Protein AF-A0A814C2Q1-F1 (afdb_monomer)

Radius of gyration: 32.21 Å; Cα contacts (8 Å, |Δi|>4): 322; chains: 1; bounding box: 73×105×85 Å

Solvent-accessible surface area (backbone atoms only — not comparable to full-atom values): 22815 Å² total; per-residue (Å²): 136,85,89,84,84,87,84,88,87,82,88,79,87,81,90,77,92,79,87,83,90,79,90,80,80,92,74,86,75,82,71,80,81,74,56,68,83,59,63,79,79,70,76,77,87,60,69,91,69,64,64,34,35,37,36,43,26,18,63,86,56,68,78,71,82,81,67,98,45,50,66,46,75,49,54,36,73,70,24,15,57,75,36,93,87,44,60,90,28,10,46,48,48,36,55,72,56,82,38,32,76,59,56,67,76,38,64,27,40,37,40,48,54,33,62,55,32,55,41,73,41,57,33,71,62,50,51,52,46,49,55,52,44,56,54,48,47,35,73,78,26,68,86,44,64,49,33,82,19,36,34,35,40,53,57,57,48,53,53,55,58,32,96,81,22,78,39,45,65,59,32,41,54,39,49,52,53,30,43,55,50,50,55,56,46,24,70,77,67,46,34,36,74,42,75,45,81,58,47,67,90,41,39,31,94,79,25,57,48,67,27,76,92,50,49,60,44,45,52,51,41,52,50,53,50,51,54,51,60,62,53,49,62,72,71,70,55,73,82,76,77,90,74,77,78,85,78,87,77,88,82,85,88,89,85,90,84,90,84,87,89,84,86,86,84,93,84,90,83,84,84,85,82,82,90,82,88,82,84,88,78,84,89,81,88,78,89,85,82,87,84,89,82,89,78,96,82,70,78,80,76,59,66,73,62,51,63,66,50,56,64,58,53,52,57,56,53,57,57,58,67,57,70,78,79,53,59,76,70,56,48,54,52,53,51,50,54,49,53,51,50,50,53,53,52,49,49,51,50,52,58,57,51,59,55,71,74,75,111

Structure (mmCIF, N/CA/C/O backbone):
data_AF-A0A814C2Q1-F1
#
_entry.id   AF-A0A814C2Q1-F1
#
loop_
_atom_site.group_PDB
_atom_site.id
_atom_site.type_symbol
_atom_site.label_atom_id
_atom_site.label_alt_id
_atom_site.label_comp_id
_atom_site.label_asym_id
_atom_site.label_entity_id
_atom_site.label_seq_id
_atom_site.pdbx_PDB_ins_code
_atom_site.Cartn_x
_atom_site.Cartn_y
_atom_site.Cartn_z
_atom_site.occupancy
_atom_site.B_iso_or_equiv
_atom_site.auth_seq_id
_atom_site.auth_comp_id
_atom_site.auth_asym_id
_atom_site.auth_atom_id
_atom_site.pdbx_PDB_model_num
ATOM 1 N N . MET A 1 1 ? 37.941 -55.931 -5.018 1.00 32.66 1 MET A N 1
ATOM 2 C CA . MET A 1 1 ? 38.075 -55.445 -3.625 1.00 32.66 1 MET A CA 1
ATOM 3 C C . MET A 1 1 ? 36.683 -55.237 -3.040 1.00 32.66 1 MET A C 1
ATOM 5 O O . MET A 1 1 ? 35.775 -55.008 -3.828 1.00 32.66 1 MET A O 1
ATOM 9 N N . PRO A 1 2 ? 36.495 -55.489 -1.737 1.00 44.34 2 PRO A N 1
ATOM 10 C CA . PRO A 1 2 ? 35.532 -56.488 -1.281 1.00 44.34 2 PRO A CA 1
ATOM 11 C C . PRO A 1 2 ? 34.146 -55.962 -0.897 1.00 44.34 2 PRO A C 1
ATOM 13 O O . PRO A 1 2 ? 33.924 -54.781 -0.649 1.00 44.34 2 PRO A O 1
ATOM 16 N N . VAL A 1 3 ? 33.261 -56.955 -0.865 1.00 42.84 3 VAL A N 1
ATOM 17 C CA . VAL A 1 3 ? 31.897 -57.046 -0.344 1.00 42.84 3 VAL A CA 1
ATOM 18 C C . VAL A 1 3 ? 31.864 -56.715 1.155 1.00 42.84 3 VAL A C 1
ATOM 20 O O . VAL A 1 3 ? 32.806 -57.040 1.874 1.00 42.84 3 VAL A O 1
ATOM 23 N N . GLY A 1 4 ? 30.784 -56.077 1.616 1.00 34.16 4 GLY A N 1
ATOM 24 C CA . GLY A 1 4 ? 30.562 -55.726 3.020 1.00 34.16 4 GLY A CA 1
ATOM 25 C C . GLY A 1 4 ? 29.081 -55.791 3.379 1.00 34.16 4 GLY A C 1
ATOM 26 O O . GLY A 1 4 ? 28.318 -54.885 3.058 1.00 34.16 4 GLY A O 1
ATOM 27 N N . ASP A 1 5 ? 28.731 -56.913 3.994 1.00 34.66 5 ASP A N 1
ATOM 28 C CA . ASP A 1 5 ? 27.427 -57.434 4.395 1.00 34.66 5 ASP A CA 1
ATOM 29 C C . ASP A 1 5 ? 26.480 -56.507 5.170 1.00 34.66 5 ASP A C 1
ATOM 31 O O . ASP A 1 5 ? 26.868 -55.628 5.941 1.00 34.66 5 ASP A O 1
ATOM 35 N N . GLY A 1 6 ? 25.186 -56.795 4.999 1.00 34.94 6 GLY A N 1
ATOM 36 C CA . GLY A 1 6 ? 24.110 -56.284 5.834 1.00 34.94 6 GLY A CA 1
ATOM 37 C C . GLY A 1 6 ? 23.935 -57.073 7.130 1.00 34.94 6 GLY A C 1
ATOM 38 O O . GLY A 1 6 ? 24.290 -58.244 7.225 1.00 34.94 6 GLY A O 1
ATOM 39 N N . VAL A 1 7 ? 23.301 -56.439 8.118 1.00 38.84 7 VAL A N 1
ATOM 40 C CA . VAL A 1 7 ? 22.782 -57.119 9.309 1.00 38.84 7 VAL A CA 1
ATOM 41 C C . VAL A 1 7 ? 21.391 -56.579 9.637 1.00 38.84 7 VAL A C 1
ATOM 43 O O . VAL A 1 7 ? 21.200 -55.410 9.969 1.00 38.84 7 VAL A O 1
ATOM 46 N N . PHE A 1 8 ? 20.414 -57.475 9.515 1.00 35.53 8 PHE A N 1
ATOM 47 C CA . PHE A 1 8 ? 19.047 -57.362 10.009 1.00 35.53 8 PHE A CA 1
ATOM 48 C C . PHE A 1 8 ? 19.033 -57.598 11.526 1.00 35.53 8 PHE A C 1
ATOM 50 O O . PHE A 1 8 ? 19.536 -58.620 11.984 1.00 35.53 8 PHE A O 1
ATOM 57 N N . PHE A 1 9 ? 18.363 -56.734 12.293 1.00 36.84 9 PHE A N 1
ATOM 58 C CA . PHE A 1 9 ? 17.952 -57.050 13.664 1.00 36.84 9 PHE A CA 1
ATOM 59 C C . PHE A 1 9 ? 16.429 -57.019 13.779 1.00 36.84 9 PHE A C 1
ATOM 61 O O . PHE A 1 9 ? 15.779 -55.989 13.600 1.00 36.84 9 PHE A O 1
ATOM 68 N N . ARG A 1 10 ? 15.870 -58.190 14.088 1.00 39.91 10 ARG A N 1
ATOM 69 C CA . ARG A 1 10 ? 14.470 -58.436 14.429 1.00 39.91 10 ARG A CA 1
ATOM 70 C C . ARG A 1 10 ? 14.437 -58.883 15.892 1.00 39.91 10 ARG A C 1
ATOM 72 O O . ARG A 1 10 ? 15.006 -59.931 16.179 1.00 39.91 10 ARG A O 1
ATOM 79 N N . PRO A 1 11 ? 13.780 -58.155 16.806 1.00 43.78 11 PRO A N 1
ATOM 80 C CA . PRO A 1 11 ? 13.497 -58.698 18.127 1.00 43.78 11 PRO A CA 1
ATOM 81 C C . PRO A 1 11 ? 12.159 -59.437 18.142 1.00 43.78 11 PRO A C 1
ATOM 83 O O . PRO A 1 11 ? 11.127 -58.942 17.686 1.00 43.78 11 PRO A O 1
ATOM 86 N N . THR A 1 12 ? 12.233 -60.649 18.666 1.00 43.53 12 THR A N 1
ATOM 87 C CA . THR A 1 12 ? 11.172 -61.598 18.985 1.00 43.53 12 THR A CA 1
ATOM 88 C C . THR A 1 12 ? 10.354 -61.161 20.202 1.00 43.53 12 THR A C 1
ATOM 90 O O . THR A 1 12 ? 10.906 -60.690 21.194 1.00 43.53 12 THR A O 1
ATOM 93 N N . ASN A 1 13 ? 9.040 -61.390 20.139 1.00 41.06 13 ASN A N 1
ATOM 94 C CA . ASN A 1 13 ? 8.151 -61.443 21.302 1.00 41.06 13 ASN A CA 1
ATOM 95 C C . ASN A 1 13 ? 8.546 -62.598 22.233 1.00 41.06 13 ASN A C 1
ATOM 97 O O . ASN A 1 13 ? 8.847 -63.685 21.735 1.00 41.06 13 ASN A O 1
ATOM 101 N N . PRO A 1 14 ? 8.334 -62.433 23.546 1.00 54.00 14 PRO A N 1
ATOM 102 C CA . PRO A 1 14 ? 7.856 -63.522 24.373 1.00 54.00 14 PRO A CA 1
ATOM 103 C C . PRO A 1 14 ? 6.463 -63.215 24.931 1.00 54.00 14 PRO A C 1
ATOM 105 O O . PRO A 1 14 ? 6.191 -62.172 25.522 1.00 54.00 14 PRO A O 1
ATOM 108 N N . SER A 1 15 ? 5.586 -64.182 24.706 1.00 40.25 15 SER A N 1
ATOM 109 C CA . SER A 1 15 ? 4.357 -64.446 25.438 1.00 40.25 15 SER A CA 1
ATOM 110 C C . SER A 1 15 ? 4.652 -64.823 26.891 1.00 40.25 15 SER A C 1
ATOM 112 O O . SER A 1 15 ? 5.475 -65.707 27.127 1.00 40.25 15 SER A O 1
ATOM 114 N N . SER A 1 16 ? 3.895 -64.275 27.836 1.00 45.91 16 SER A N 1
ATOM 115 C CA . SER A 1 16 ? 3.552 -64.994 29.063 1.00 45.91 16 SER A CA 1
ATOM 116 C C . SER A 1 16 ? 2.220 -64.507 29.627 1.00 45.91 16 SER A C 1
ATOM 118 O O . SER A 1 16 ? 2.013 -63.333 29.932 1.00 45.91 16 SER A O 1
ATOM 120 N N . ASP A 1 17 ? 1.308 -65.471 29.716 1.00 45.75 17 ASP A N 1
ATOM 121 C CA . ASP A 1 17 ? 0.120 -65.467 30.549 1.00 45.75 17 ASP A CA 1
ATOM 122 C C . ASP A 1 17 ? 0.470 -65.191 32.011 1.00 45.75 17 ASP A C 1
ATOM 124 O O . ASP A 1 17 ? 1.399 -65.793 32.545 1.00 45.75 17 ASP A O 1
ATOM 128 N N . GLN A 1 18 ? -0.345 -64.369 32.675 1.00 44.12 18 GLN A N 1
ATOM 129 C CA . GLN A 1 18 ? -0.780 -64.600 34.054 1.00 44.12 18 GLN A CA 1
ATOM 130 C C . GLN A 1 18 ? -1.937 -63.652 34.403 1.00 44.12 18 GLN A C 1
ATOM 132 O O . GLN A 1 18 ? -1.792 -62.433 34.457 1.00 44.12 18 GLN A O 1
ATOM 137 N N . ARG A 1 19 ? -3.117 -64.241 34.634 1.00 44.66 19 ARG A N 1
ATOM 138 C CA . ARG A 1 19 ? -4.227 -63.609 35.365 1.00 44.66 19 ARG A CA 1
ATOM 139 C C . ARG A 1 19 ? -3.888 -63.623 36.860 1.00 44.66 19 ARG A C 1
ATOM 141 O O . ARG A 1 19 ? -3.312 -64.603 37.328 1.00 44.66 19 ARG A O 1
ATOM 148 N N . PRO A 1 20 ? -4.382 -62.641 37.625 1.00 51.50 20 PRO A N 1
ATOM 149 C CA . PRO A 1 20 ? -5.386 -63.037 38.603 1.00 51.50 20 PRO A CA 1
ATOM 150 C C . PRO A 1 20 ? -6.598 -62.106 38.662 1.00 51.50 20 PRO A C 1
ATOM 152 O O . PRO A 1 20 ? -6.552 -60.903 38.416 1.00 51.50 20 PRO A O 1
ATOM 155 N N . VAL A 1 21 ? -7.703 -62.756 39.001 1.00 47.72 21 VAL A N 1
ATOM 156 C CA . VAL A 1 21 ? -9.011 -62.216 39.348 1.00 47.72 21 VAL A CA 1
ATOM 157 C C . VAL A 1 21 ? -8.915 -61.514 40.702 1.00 47.72 21 VAL A C 1
ATOM 159 O O . VAL A 1 21 ? -8.491 -62.133 41.673 1.00 47.72 21 VAL A O 1
ATOM 162 N N . MET A 1 22 ? -9.400 -60.276 40.801 1.00 40.28 22 MET A N 1
ATOM 163 C CA . MET A 1 22 ? -9.939 -59.772 42.063 1.00 40.28 22 MET A CA 1
ATOM 164 C C . MET A 1 22 ? -11.086 -58.793 41.809 1.00 40.28 22 MET A C 1
ATOM 166 O O . MET A 1 22 ? -10.938 -57.762 41.159 1.00 40.28 22 MET A O 1
ATOM 170 N N . ASN A 1 23 ? -12.250 -59.197 42.312 1.00 44.34 23 ASN A N 1
ATOM 171 C CA . ASN A 1 23 ? -13.474 -58.420 42.436 1.00 44.34 23 ASN A CA 1
ATOM 172 C C . ASN A 1 23 ? -13.262 -57.237 43.382 1.00 44.34 23 ASN A C 1
ATOM 174 O O . ASN A 1 23 ? -12.742 -57.474 44.469 1.00 44.34 23 ASN A O 1
ATOM 178 N N . GLN A 1 24 ? -13.756 -56.038 43.034 1.00 41.69 24 GLN A N 1
ATOM 179 C CA . GLN A 1 24 ? -14.320 -55.054 43.979 1.00 41.69 24 GLN A CA 1
ATOM 180 C C . GLN A 1 24 ? -14.969 -53.843 43.256 1.00 41.69 24 GLN A C 1
ATOM 182 O O . GLN A 1 24 ? -14.890 -53.776 42.028 1.00 41.69 24 GLN A O 1
ATOM 187 N N . PRO A 1 25 ? -15.785 -53.008 43.937 1.00 48.00 25 PRO A N 1
ATOM 188 C CA . PRO A 1 25 ? -17.187 -52.804 43.588 1.00 48.00 25 PRO A CA 1
ATOM 189 C C . PRO A 1 25 ? -17.458 -51.612 42.663 1.00 48.00 25 PRO A C 1
ATOM 191 O O . PRO A 1 25 ? -16.683 -50.669 42.530 1.00 48.00 25 PRO A O 1
ATOM 194 N N . ARG A 1 26 ? -18.640 -51.675 42.041 1.00 48.31 26 ARG A N 1
ATOM 195 C CA . ARG A 1 26 ? -19.273 -50.595 41.285 1.00 48.31 26 ARG A CA 1
ATOM 196 C C . ARG A 1 26 ? -19.672 -49.455 42.223 1.00 48.31 26 ARG A C 1
ATOM 198 O O . ARG A 1 26 ? -20.733 -49.538 42.831 1.00 48.31 26 ARG A O 1
ATOM 205 N N . ASP A 1 27 ? -18.909 -48.367 42.207 1.00 40.31 27 ASP A N 1
ATOM 206 C CA . ASP A 1 27 ? -19.416 -47.056 42.611 1.00 40.31 27 ASP A CA 1
ATOM 207 C C . ASP A 1 27 ? -19.785 -46.224 41.383 1.00 40.31 27 ASP A C 1
ATOM 209 O O . ASP A 1 27 ? -18.966 -45.823 40.550 1.00 40.31 27 ASP A O 1
ATOM 213 N N . ALA A 1 28 ? -21.090 -46.010 41.259 1.00 50.72 28 ALA A N 1
ATOM 214 C CA . ALA A 1 28 ? -21.740 -45.243 40.219 1.00 50.72 28 ALA A CA 1
ATOM 215 C C . ALA A 1 28 ? -21.545 -43.735 40.444 1.00 50.72 28 ALA A C 1
ATOM 217 O O . ALA A 1 28 ? -22.481 -43.029 40.807 1.00 50.72 28 ALA A O 1
ATOM 218 N N . ASN A 1 29 ? -20.355 -43.210 40.147 1.00 39.19 29 ASN A N 1
ATOM 219 C CA . ASN A 1 29 ? -20.174 -41.767 39.990 1.00 39.19 29 ASN A CA 1
ATOM 220 C C . ASN A 1 29 ? -20.538 -41.344 38.559 1.00 39.19 29 ASN A C 1
ATOM 222 O O . ASN A 1 29 ? -19.718 -41.333 37.638 1.00 39.19 29 ASN A O 1
ATOM 226 N N . LYS A 1 30 ? -21.818 -40.989 38.374 1.00 43.25 30 LYS A N 1
ATOM 227 C CA . LYS A 1 30 ? -22.314 -40.241 37.210 1.00 43.25 30 LYS A CA 1
ATOM 228 C C . LYS A 1 30 ? -21.668 -38.852 37.199 1.00 43.25 30 LYS A C 1
ATOM 230 O O . LYS A 1 30 ? -22.262 -37.876 37.644 1.00 43.25 30 LYS A O 1
ATOM 235 N N . HIS A 1 31 ? -20.465 -38.750 36.643 1.00 42.78 31 HIS A N 1
ATOM 236 C CA . HIS A 1 31 ? -19.935 -37.459 36.225 1.00 42.78 31 HIS A CA 1
ATOM 237 C C . HIS A 1 31 ? -20.819 -36.909 35.096 1.00 42.78 31 HIS A C 1
ATOM 239 O O . HIS A 1 31 ? -20.978 -37.579 34.067 1.00 42.78 31 HIS A O 1
ATOM 245 N N . PRO A 1 32 ? -21.402 -35.705 35.240 1.00 45.28 32 PRO A N 1
ATOM 246 C CA . PRO A 1 32 ? -22.057 -35.057 34.122 1.00 45.28 32 PRO A CA 1
ATOM 247 C C . PRO A 1 32 ? -20.991 -34.803 33.058 1.00 45.28 32 PRO A C 1
ATOM 249 O O . PRO A 1 32 ? -20.029 -34.070 33.276 1.00 45.28 32 PRO A O 1
ATOM 252 N N . LYS A 1 33 ? -21.156 -35.434 31.891 1.00 45.31 33 LYS A N 1
ATOM 253 C CA . LYS A 1 33 ? -20.428 -35.086 30.671 1.00 45.31 33 LYS A CA 1
ATOM 254 C C . LYS A 1 33 ? -20.884 -33.690 30.249 1.00 45.31 33 LYS A C 1
ATOM 256 O O . LYS A 1 33 ? -21.701 -33.544 29.342 1.00 45.31 33 LYS A O 1
ATOM 261 N N . THR A 1 34 ? -20.384 -32.654 30.914 1.00 45.53 34 THR A N 1
ATOM 262 C CA . THR A 1 34 ? -20.424 -31.296 30.385 1.00 45.53 34 THR A CA 1
ATOM 263 C C . THR A 1 34 ? -19.519 -31.290 29.165 1.00 45.53 34 THR A C 1
ATOM 265 O O . THR A 1 34 ? -18.298 -31.194 29.230 1.00 45.53 34 THR A O 1
ATOM 268 N N . SER A 1 35 ? -20.153 -31.506 28.018 1.00 42.75 35 SER A N 1
ATOM 269 C CA . SER A 1 35 ? -19.579 -31.296 26.701 1.00 42.75 35 SER A CA 1
ATOM 270 C C . SER A 1 35 ? -18.956 -29.896 26.670 1.00 42.75 35 SER A C 1
ATOM 272 O O . SER A 1 35 ? -19.659 -28.899 26.514 1.00 42.75 35 SER A O 1
ATOM 274 N N . LEU A 1 36 ? -17.630 -29.821 26.819 1.00 44.06 36 LEU A N 1
ATOM 275 C CA . LEU A 1 36 ? -16.820 -28.607 26.635 1.00 44.06 36 LEU A CA 1
ATOM 276 C C . LEU A 1 36 ? -17.106 -27.927 25.282 1.00 44.06 36 LEU A C 1
ATOM 278 O O . LEU A 1 36 ? -16.998 -26.711 25.161 1.00 44.06 36 LEU A O 1
ATOM 282 N N . SER A 1 37 ? -17.577 -28.691 24.292 1.00 42.97 37 SER A N 1
ATOM 283 C CA . SER A 1 37 ? -18.063 -28.198 22.999 1.00 42.97 37 SER A CA 1
ATOM 284 C C . SER A 1 37 ? -19.302 -27.291 23.075 1.00 42.97 37 SER A C 1
ATOM 286 O O . SER A 1 37 ? -19.547 -26.553 22.128 1.00 42.97 37 SER A O 1
ATOM 288 N N . ALA A 1 38 ? -20.072 -27.312 24.167 1.00 41.00 38 ALA A N 1
ATOM 289 C CA . ALA A 1 38 ? -21.258 -26.465 24.339 1.00 41.00 38 ALA A CA 1
ATOM 290 C C . ALA A 1 38 ? -20.980 -25.172 25.131 1.00 41.00 38 ALA A C 1
ATOM 292 O O . ALA A 1 38 ? -21.748 -24.221 25.032 1.00 41.00 38 ALA A O 1
ATOM 293 N N . ILE A 1 39 ? -19.876 -25.102 25.886 1.00 42.78 39 ILE A N 1
ATOM 294 C CA . ILE A 1 39 ? -19.567 -23.945 26.747 1.00 42.78 39 ILE A CA 1
ATOM 295 C C . ILE A 1 39 ? -18.896 -22.807 25.955 1.00 42.78 39 ILE A C 1
ATOM 297 O O . ILE A 1 39 ? -19.048 -21.642 26.310 1.00 42.78 39 ILE A O 1
ATOM 301 N N . ILE A 1 40 ? -18.247 -23.104 24.823 1.00 45.94 40 ILE A N 1
ATOM 302 C CA . ILE A 1 40 ? -17.612 -22.083 23.964 1.00 45.94 40 ILE A CA 1
ATOM 303 C C . ILE A 1 40 ? -18.647 -21.267 23.157 1.00 45.94 40 ILE A C 1
ATOM 305 O O . ILE A 1 40 ? -18.361 -20.160 22.715 1.00 45.94 40 ILE A O 1
ATOM 309 N N . LEU A 1 41 ? -19.882 -21.758 23.013 1.00 44.66 41 LEU A N 1
ATOM 310 C CA . LEU A 1 41 ? -20.934 -21.091 22.232 1.00 44.66 41 LEU A CA 1
ATOM 311 C C . LEU A 1 41 ? -21.787 -20.088 23.035 1.00 44.66 41 LEU A C 1
ATOM 313 O O . LEU A 1 41 ? -22.648 -19.436 22.454 1.00 44.66 41 LEU A O 1
ATOM 317 N N . GLY A 1 42 ? -21.588 -19.965 24.354 1.00 38.84 42 GLY A N 1
ATOM 318 C CA . GLY A 1 42 ? -22.634 -19.442 25.245 1.00 38.84 42 GLY A CA 1
ATOM 319 C C . GLY A 1 42 ? -22.436 -18.077 25.914 1.00 38.84 42 GLY A C 1
ATOM 320 O O . GLY A 1 42 ? -23.365 -17.627 26.579 1.00 38.84 42 GLY A O 1
ATOM 321 N N . THR A 1 43 ? -21.282 -17.408 25.826 1.00 39.88 43 THR A N 1
ATOM 322 C CA . THR A 1 43 ? -21.024 -16.223 26.689 1.00 39.88 43 THR A CA 1
ATOM 323 C C . THR A 1 43 ? -20.540 -14.967 25.992 1.00 39.88 43 THR A C 1
ATOM 325 O O . THR A 1 43 ? -20.344 -13.950 26.658 1.00 39.88 43 THR A O 1
ATOM 328 N N . SER A 1 44 ? -20.456 -14.969 24.668 1.00 40.19 44 SER A N 1
ATOM 329 C CA . SER A 1 44 ? -20.340 -13.717 23.941 1.00 40.19 44 SER A CA 1
ATOM 330 C C . SER A 1 44 ? -21.740 -13.280 23.535 1.00 40.19 44 SER A C 1
ATOM 332 O O . SER A 1 44 ? -22.227 -13.611 22.458 1.00 40.19 44 SER A O 1
ATOM 334 N N . ILE A 1 45 ? -22.393 -12.506 24.408 1.00 43.94 45 ILE A N 1
ATOM 335 C CA . ILE A 1 45 ? -23.390 -11.517 23.979 1.00 43.94 45 ILE A CA 1
ATOM 336 C C . ILE A 1 45 ? -22.596 -10.476 23.169 1.00 43.94 45 ILE A C 1
ATOM 338 O O . ILE A 1 45 ? -22.378 -9.347 23.601 1.00 43.94 45 ILE A O 1
ATOM 342 N N . MET A 1 46 ? -22.038 -10.897 22.029 1.00 49.16 46 MET A N 1
ATOM 343 C CA . MET A 1 46 ? -21.566 -9.980 21.016 1.00 49.16 46 MET A CA 1
ATOM 344 C C . MET A 1 46 ? -22.838 -9.377 20.483 1.00 49.16 46 MET A C 1
ATOM 346 O O . MET A 1 46 ? -23.736 -10.083 20.022 1.00 49.16 46 MET A O 1
ATOM 350 N N . THR A 1 47 ? -22.940 -8.064 20.595 1.00 52.03 47 THR A N 1
ATOM 351 C CA . THR A 1 47 ? -23.849 -7.320 19.745 1.00 52.03 47 THR A CA 1
ATOM 352 C C . THR A 1 47 ? -23.712 -7.899 18.333 1.00 52.03 47 THR A C 1
ATOM 354 O O . THR A 1 47 ? -22.597 -8.135 17.871 1.00 52.03 47 THR A O 1
ATOM 357 N N . ASN A 1 48 ? -24.823 -8.179 17.646 1.00 64.06 48 ASN A N 1
ATOM 358 C CA . ASN A 1 48 ? -24.842 -8.716 16.272 1.00 64.06 48 ASN A CA 1
ATOM 359 C C . ASN A 1 48 ? -24.190 -7.759 15.237 1.00 64.06 48 ASN A C 1
ATOM 361 O O . ASN A 1 48 ? -24.449 -7.845 14.036 1.00 64.06 48 ASN A O 1
ATOM 365 N N . LYS A 1 49 ? -23.380 -6.800 15.695 1.00 78.88 49 LYS A N 1
ATOM 366 C CA . LYS A 1 49 ? -22.658 -5.837 14.893 1.00 78.88 49 LYS A CA 1
ATOM 367 C C . LYS A 1 49 ? -21.542 -6.578 14.168 1.00 78.88 49 LYS A C 1
ATOM 369 O O . LYS A 1 49 ? -20.595 -7.074 14.774 1.00 78.88 49 LYS A O 1
ATOM 374 N N . ARG A 1 50 ? -21.686 -6.660 12.848 1.00 83.69 50 ARG A N 1
ATOM 375 C CA . ARG A 1 50 ? -20.643 -7.185 11.972 1.00 83.69 50 ARG A CA 1
ATOM 376 C C . ARG A 1 50 ? -19.390 -6.317 12.107 1.00 83.69 50 ARG A C 1
ATOM 378 O O . ARG A 1 50 ? -19.532 -5.093 12.171 1.00 83.69 50 ARG A O 1
ATOM 385 N N . PRO A 1 51 ? -18.193 -6.922 12.111 1.00 87.50 51 PRO A N 1
ATOM 386 C CA . PRO A 1 51 ? -16.957 -6.177 11.971 1.00 87.50 51 PRO A CA 1
ATOM 387 C C . PRO A 1 51 ? -16.986 -5.236 10.772 1.00 87.50 51 PRO A C 1
ATOM 389 O O . PRO A 1 51 ? -17.486 -5.599 9.697 1.00 87.50 51 PRO A O 1
ATOM 392 N N . SER A 1 52 ? -16.448 -4.039 10.977 1.00 93.50 52 SER A N 1
ATOM 393 C CA . SER A 1 52 ? -16.485 -2.964 10.000 1.00 93.50 52 SER A CA 1
ATOM 394 C C . SER A 1 52 ? -15.088 -2.491 9.613 1.00 93.50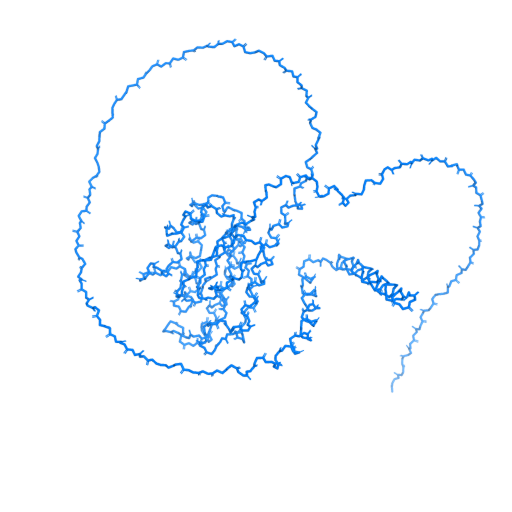 52 SER A C 1
ATOM 396 O O . SER A 1 52 ? -14.240 -2.219 10.463 1.00 93.50 52 SER A O 1
ATOM 398 N N . TYR A 1 53 ? -14.858 -2.352 8.310 1.00 95.19 53 TYR A N 1
ATOM 399 C CA . TYR A 1 53 ? -13.546 -2.046 7.748 1.00 95.19 53 TYR A CA 1
ATOM 400 C C . TYR A 1 53 ? -13.639 -0.910 6.753 1.00 95.19 53 TYR A C 1
ATOM 402 O O . TYR A 1 53 ? -14.612 -0.778 6.007 1.00 95.19 53 TYR A O 1
ATOM 410 N N . VAL A 1 54 ? -12.564 -0.137 6.687 1.00 97.06 54 VAL A N 1
ATOM 411 C CA . VAL A 1 54 ? -12.311 0.778 5.582 1.00 97.06 54 VAL A CA 1
ATOM 412 C C . VAL A 1 54 ? -11.049 0.350 4.852 1.00 97.06 54 VAL A C 1
ATOM 414 O O . VAL A 1 54 ? -10.011 0.112 5.461 1.00 97.06 54 VAL A O 1
ATOM 417 N N . ILE A 1 55 ? -11.139 0.234 3.534 1.00 97.19 55 ILE A N 1
ATOM 418 C CA . ILE A 1 55 ? -10.014 -0.113 2.671 1.00 97.19 55 ILE A CA 1
ATOM 419 C C . ILE A 1 55 ? -9.681 1.118 1.847 1.00 97.19 55 ILE A C 1
ATOM 421 O O . ILE A 1 55 ? -10.500 1.556 1.044 1.00 97.19 55 ILE A O 1
ATOM 425 N N . LEU A 1 56 ? -8.489 1.669 2.038 1.00 97.88 56 LEU A N 1
ATOM 426 C CA . LEU A 1 56 ? -7.945 2.737 1.212 1.00 97.88 56 LEU A CA 1
ATOM 427 C C . LEU A 1 56 ? -6.926 2.135 0.247 1.00 97.88 56 LEU A C 1
ATOM 429 O O . LEU A 1 56 ? -5.935 1.535 0.664 1.00 97.88 56 LEU A O 1
ATOM 433 N N . SER A 1 57 ? -7.177 2.280 -1.049 1.00 97.44 57 SER A N 1
ATOM 434 C CA . SER A 1 57 ? -6.348 1.665 -2.080 1.00 97.44 57 SER A CA 1
ATOM 435 C C . SER A 1 57 ? -6.253 2.516 -3.335 1.00 97.44 57 SER A C 1
ATOM 437 O O . SER A 1 57 ? -7.052 3.426 -3.573 1.00 97.44 57 SER A O 1
ATOM 439 N N . ASP A 1 58 ? -5.263 2.199 -4.158 1.00 95.00 58 ASP A N 1
ATOM 440 C CA . ASP A 1 58 ? -5.205 2.678 -5.527 1.00 95.00 58 ASP A CA 1
ATOM 441 C C . ASP A 1 58 ? -6.203 1.923 -6.444 1.00 95.00 58 ASP A C 1
ATOM 443 O O . ASP A 1 58 ? -7.285 1.495 -6.029 1.00 95.00 58 ASP A O 1
ATOM 447 N N . SER A 1 59 ? -5.887 1.786 -7.735 1.00 94.69 59 SER A N 1
ATOM 448 C CA . SER A 1 59 ? -6.738 1.085 -8.701 1.00 94.69 59 SER A CA 1
ATOM 449 C C . SER A 1 59 ? -6.837 -0.431 -8.481 1.00 94.69 59 SER A C 1
ATOM 451 O O . SER A 1 59 ? -7.738 -1.046 -9.061 1.00 94.69 59 SER A O 1
ATOM 453 N N . HIS A 1 60 ? -5.969 -1.053 -7.672 1.00 92.88 60 HIS A N 1
ATOM 454 C CA . HIS A 1 60 ? -5.913 -2.516 -7.541 1.00 92.88 60 HIS A CA 1
ATOM 455 C C . HIS A 1 60 ? -7.136 -3.115 -6.838 1.00 92.88 60 HIS A C 1
ATOM 457 O O . HIS A 1 60 ? -7.567 -4.210 -7.203 1.00 92.88 60 HIS A O 1
ATOM 463 N N . LEU A 1 61 ? -7.740 -2.394 -5.886 1.00 91.06 61 LEU A N 1
ATOM 464 C CA . LEU A 1 61 ? -8.855 -2.892 -5.067 1.00 91.06 61 LEU A CA 1
ATOM 465 C C . LEU A 1 61 ? -10.217 -2.265 -5.393 1.00 91.06 61 LEU A C 1
ATOM 467 O O . LEU A 1 61 ? -11.152 -2.373 -4.607 1.00 91.06 61 LEU A O 1
ATOM 471 N N . LYS A 1 62 ? -10.388 -1.664 -6.576 1.00 88.56 62 LYS A N 1
ATOM 472 C CA . LYS A 1 62 ? -11.661 -1.020 -6.965 1.00 88.56 62 LYS A CA 1
ATOM 473 C C . LYS A 1 62 ? -12.891 -1.948 -6.914 1.00 88.56 62 LYS A C 1
ATOM 475 O O . LYS A 1 62 ? -14.014 -1.464 -6.828 1.00 88.56 62 LYS A O 1
ATOM 480 N N . HIS A 1 63 ? -12.698 -3.266 -6.978 1.00 79.25 63 HIS A N 1
ATOM 481 C CA . HIS A 1 63 ? -13.779 -4.253 -7.083 1.00 79.25 63 HIS A CA 1
ATOM 482 C C . HIS A 1 63 ? -13.666 -5.376 -6.042 1.00 79.25 63 HIS A C 1
ATOM 484 O O . HIS A 1 63 ? -13.640 -6.551 -6.408 1.00 79.25 63 HIS A O 1
ATOM 490 N N . ILE A 1 64 ? -13.582 -5.030 -4.755 1.00 78.50 64 ILE A N 1
ATOM 491 C CA . ILE A 1 64 ? -13.657 -6.027 -3.677 1.00 78.50 64 ILE A CA 1
ATOM 492 C C . ILE A 1 64 ? -15.106 -6.522 -3.537 1.00 78.50 64 ILE A C 1
ATOM 494 O O . ILE A 1 64 ? -16.011 -5.699 -3.375 1.00 78.50 64 ILE A O 1
ATOM 498 N N . PRO A 1 65 ? -15.357 -7.844 -3.569 1.00 77.56 65 PRO A N 1
ATOM 499 C CA . PRO A 1 65 ? -16.675 -8.382 -3.262 1.00 77.56 65 PRO A CA 1
ATOM 500 C C . PRO A 1 65 ? -17.020 -8.147 -1.784 1.00 77.56 65 PRO A C 1
ATOM 502 O O . PRO A 1 65 ? -16.267 -8.520 -0.888 1.00 77.56 65 PRO A O 1
ATOM 505 N N . GLN A 1 66 ? -18.184 -7.552 -1.522 1.00 74.00 66 GLN A N 1
ATOM 506 C CA . GLN A 1 66 ? -18.710 -7.365 -0.170 1.00 74.00 66 GLN A CA 1
ATOM 507 C C . GLN A 1 66 ? -19.403 -8.653 0.289 1.00 74.00 66 GLN A C 1
ATOM 509 O O . GLN A 1 66 ? -20.581 -8.866 0.008 1.00 74.00 66 GLN A O 1
ATOM 514 N N . GLN A 1 67 ? -18.680 -9.546 0.961 1.00 71.38 67 GLN A N 1
ATOM 515 C CA . GLN A 1 67 ? -19.274 -10.733 1.581 1.00 71.38 67 GLN A CA 1
ATOM 516 C C . GLN A 1 67 ? -18.860 -10.809 3.053 1.00 71.38 67 GLN A C 1
ATOM 518 O O . GLN A 1 67 ? -17.707 -10.561 3.387 1.00 71.38 67 GLN A O 1
ATOM 523 N N . HIS A 1 68 ? -19.822 -11.122 3.929 1.00 80.38 68 HIS A N 1
ATOM 524 C CA . HIS A 1 68 ? -19.679 -11.355 5.383 1.00 80.38 68 HIS A CA 1
ATOM 525 C C . HIS A 1 68 ? -19.267 -10.167 6.269 1.00 80.38 68 HIS A C 1
ATOM 527 O O . HIS A 1 68 ? -19.585 -10.160 7.458 1.00 80.38 68 HIS A O 1
ATOM 533 N N . TYR A 1 69 ? -18.672 -9.134 5.685 1.00 86.19 69 TYR A N 1
ATOM 534 C CA . TYR A 1 69 ? -18.103 -7.986 6.379 1.00 86.19 69 TYR A CA 1
ATOM 535 C C . TYR A 1 69 ? -18.741 -6.667 5.942 1.00 86.19 69 TYR A C 1
ATOM 537 O O . TYR A 1 69 ? -19.169 -6.532 4.795 1.00 86.19 69 TYR A O 1
ATOM 545 N N . ASP A 1 70 ? -18.781 -5.679 6.840 1.00 92.00 70 ASP A N 1
ATOM 546 C CA . ASP A 1 70 ? -19.126 -4.302 6.470 1.00 92.00 70 ASP A CA 1
ATOM 547 C C . ASP A 1 70 ? -17.863 -3.596 5.953 1.00 92.00 70 ASP A C 1
ATOM 549 O O . ASP A 1 70 ? -17.129 -2.955 6.706 1.00 92.00 70 ASP A O 1
ATOM 553 N N . ILE A 1 71 ? -17.557 -3.807 4.667 1.00 93.06 71 ILE A N 1
ATOM 554 C CA . ILE A 1 71 ? -16.366 -3.259 4.006 1.00 93.06 71 ILE A CA 1
ATOM 555 C C . ILE A 1 71 ? -16.742 -2.027 3.188 1.00 93.06 71 ILE A C 1
ATOM 557 O O . ILE A 1 71 ? -17.448 -2.118 2.177 1.00 93.06 71 ILE A O 1
ATOM 561 N N . TYR A 1 72 ? -16.162 -0.889 3.562 1.00 95.19 72 TYR A N 1
ATOM 562 C CA . TYR A 1 72 ? -16.185 0.325 2.761 1.00 95.19 72 TYR A CA 1
ATOM 563 C C . TYR A 1 72 ? -14.859 0.496 2.015 1.00 95.19 72 TYR A C 1
ATOM 565 O O . TYR A 1 72 ? -13.804 0.611 2.634 1.00 95.19 72 TYR A O 1
ATOM 573 N N . THR A 1 73 ? -14.894 0.535 0.683 1.00 95.62 73 THR A N 1
ATOM 574 C CA . THR A 1 73 ? -13.680 0.678 -0.137 1.00 95.62 73 THR A CA 1
ATOM 575 C C . THR A 1 73 ? -13.577 2.081 -0.728 1.00 95.62 73 THR A C 1
ATOM 577 O O . THR A 1 73 ? -14.458 2.520 -1.463 1.00 95.62 73 THR A O 1
ATOM 580 N N . ILE A 1 74 ? -12.466 2.759 -0.451 1.00 96.19 74 ILE A N 1
ATOM 581 C CA . ILE A 1 74 ? -12.039 4.018 -1.061 1.00 96.19 74 ILE A CA 1
ATOM 582 C C . ILE A 1 74 ? -10.913 3.682 -2.041 1.00 96.19 74 ILE A C 1
ATOM 584 O O . ILE A 1 74 ? -9.756 3.529 -1.650 1.00 96.19 74 ILE A O 1
ATOM 588 N N . ALA A 1 75 ? -11.253 3.553 -3.322 1.00 96.06 75 ALA A N 1
ATOM 589 C CA . ALA A 1 75 ? -10.286 3.271 -4.379 1.00 96.06 75 ALA A CA 1
ATOM 590 C C . ALA A 1 75 ? -10.090 4.499 -5.276 1.00 96.06 75 ALA A C 1
ATOM 592 O O . ALA A 1 75 ? -11.043 4.976 -5.899 1.00 96.06 75 ALA A O 1
ATOM 593 N N . LYS A 1 76 ? -8.853 4.995 -5.384 1.00 97.25 76 LYS A N 1
ATOM 594 C CA . LYS A 1 76 ? -8.506 6.146 -6.235 1.00 97.25 76 LYS A CA 1
ATOM 595 C C . LYS A 1 76 ? -7.326 5.799 -7.138 1.00 97.25 76 LYS A C 1
ATOM 597 O O . LYS A 1 76 ? -6.222 5.546 -6.675 1.00 97.25 76 LYS A O 1
ATOM 602 N N . SER A 1 77 ? -7.534 5.811 -8.452 1.00 96.38 77 SER A N 1
ATOM 603 C CA . SER A 1 77 ? -6.435 5.631 -9.407 1.00 96.38 77 SER A CA 1
ATOM 604 C C . SER A 1 77 ? -5.356 6.696 -9.199 1.00 96.38 77 SER A C 1
ATOM 606 O O . SER A 1 77 ? -5.679 7.869 -9.040 1.00 96.38 77 SER A O 1
ATOM 608 N N . GLY A 1 78 ? -4.090 6.278 -9.209 1.00 96.62 78 GLY A N 1
ATOM 609 C CA . GLY A 1 78 ? -2.958 7.176 -8.980 1.00 96.62 78 GLY A CA 1
ATOM 610 C C . GLY A 1 78 ? -2.668 7.480 -7.509 1.00 96.62 78 GLY A C 1
ATOM 611 O O . GLY A 1 78 ? -1.747 8.241 -7.255 1.00 96.62 78 GLY A O 1
ATOM 612 N N . LEU A 1 79 ? -3.399 6.892 -6.550 1.00 98.25 79 LEU A N 1
ATOM 613 C CA . LEU A 1 79 ? -3.171 7.138 -5.124 1.00 98.25 79 LEU A CA 1
ATOM 614 C C . LEU A 1 79 ? -1.713 6.848 -4.723 1.00 98.25 79 LEU A C 1
ATOM 616 O O . LEU A 1 79 ? -1.161 5.790 -5.046 1.00 98.25 79 LEU A O 1
ATOM 620 N N . GLN A 1 80 ? -1.125 7.798 -4.002 1.00 98.38 80 GLN A N 1
ATOM 621 C CA . GLN A 1 80 ? 0.216 7.786 -3.430 1.00 98.38 80 GLN A CA 1
ATOM 622 C C . GLN A 1 80 ? 0.127 7.980 -1.912 1.00 98.38 80 GLN A C 1
ATOM 624 O O . GLN A 1 80 ? -0.859 8.518 -1.415 1.00 98.38 80 GLN A O 1
ATOM 629 N N . TRP A 1 81 ? 1.163 7.593 -1.165 1.00 98.50 81 TRP A N 1
ATOM 630 C CA . TRP A 1 81 ? 1.261 7.891 0.267 1.00 98.50 81 TRP A CA 1
ATOM 631 C C . TRP A 1 81 ? 1.137 9.395 0.537 1.00 98.50 81 TRP A C 1
ATOM 633 O O . TRP A 1 81 ? 0.220 9.829 1.237 1.00 98.50 81 TRP A O 1
ATOM 643 N N . ILE A 1 82 ? 2.010 10.186 -0.089 1.00 98.12 82 ILE A N 1
ATOM 644 C CA . ILE A 1 82 ? 1.906 11.642 -0.156 1.00 98.12 82 ILE A CA 1
ATOM 645 C C . ILE A 1 82 ? 2.085 12.069 -1.609 1.00 98.12 82 ILE A C 1
ATOM 647 O O . ILE A 1 82 ? 3.117 11.795 -2.220 1.00 98.12 82 ILE A O 1
ATOM 651 N N . ASP A 1 83 ? 1.092 12.777 -2.135 1.00 97.19 83 ASP A N 1
ATOM 652 C CA . ASP A 1 83 ? 1.179 13.483 -3.409 1.00 97.19 83 ASP A CA 1
ATOM 653 C C . ASP A 1 83 ? 1.185 14.989 -3.127 1.00 97.19 83 ASP A C 1
ATOM 655 O O . ASP A 1 83 ? 0.278 15.512 -2.477 1.00 97.19 83 ASP A O 1
ATOM 659 N N . ARG A 1 84 ? 2.261 15.670 -3.538 1.00 95.19 84 ARG A N 1
ATOM 660 C CA . ARG A 1 84 ? 2.447 17.111 -3.299 1.00 95.19 84 ARG A CA 1
ATOM 661 C C . ARG A 1 84 ? 1.748 17.974 -4.346 1.00 95.19 84 ARG A C 1
ATOM 663 O O . ARG A 1 84 ? 1.604 19.170 -4.122 1.00 95.19 84 ARG A O 1
ATOM 670 N N . TYR A 1 85 ? 1.369 17.387 -5.478 1.00 95.62 85 TYR A N 1
ATOM 671 C CA . TYR A 1 85 ? 0.808 18.111 -6.614 1.00 95.62 85 TYR A CA 1
ATOM 672 C C . TYR A 1 85 ? -0.709 17.968 -6.672 1.00 95.62 85 TYR A C 1
ATOM 674 O O . TYR A 1 85 ? -1.397 18.939 -6.971 1.00 95.62 85 TYR A O 1
ATOM 682 N N . ASP A 1 86 ? -1.227 16.781 -6.350 1.00 96.69 86 ASP A N 1
ATOM 683 C CA . ASP A 1 86 ? -2.664 16.520 -6.299 1.00 96.69 86 ASP A CA 1
ATOM 684 C C . ASP A 1 86 ? -3.065 15.944 -4.934 1.00 96.69 86 ASP A C 1
ATOM 686 O O . ASP A 1 86 ? -2.832 14.782 -4.605 1.00 96.69 86 ASP A O 1
ATOM 690 N N . THR A 1 87 ? -3.727 16.759 -4.113 1.00 96.06 87 THR A N 1
ATOM 691 C CA . THR A 1 87 ? -4.214 16.319 -2.798 1.00 96.06 87 THR A CA 1
ATOM 692 C C . THR A 1 87 ? -5.242 15.191 -2.907 1.00 96.06 87 THR A C 1
ATOM 694 O O . THR A 1 87 ? -5.347 14.371 -1.993 1.00 96.06 87 THR A O 1
ATOM 697 N N . GLN A 1 88 ? -5.948 15.066 -4.037 1.00 96.25 88 GLN A N 1
ATOM 698 C CA . GLN A 1 88 ? -6.946 14.019 -4.267 1.00 96.25 88 GLN A CA 1
ATOM 699 C C . GLN A 1 88 ? -6.327 12.633 -4.475 1.00 96.25 88 GLN A C 1
ATOM 701 O O . GLN A 1 88 ? -7.028 11.627 -4.319 1.00 96.25 88 GLN A O 1
ATOM 706 N N . THR A 1 89 ? -5.043 12.556 -4.823 1.00 96.75 89 THR A N 1
ATOM 707 C CA . THR A 1 89 ? -4.252 11.318 -4.917 1.00 96.75 89 THR A CA 1
ATOM 708 C C . THR A 1 89 ? -3.328 11.128 -3.714 1.00 96.75 89 THR A C 1
ATOM 710 O O . THR A 1 89 ? -2.557 10.173 -3.693 1.00 96.75 89 THR A O 1
ATOM 713 N N . SER A 1 90 ? -3.436 11.956 -2.671 1.00 98.25 90 SER A N 1
ATOM 714 C CA . SER A 1 90 ? -2.655 11.825 -1.438 1.00 98.25 90 SER A CA 1
ATOM 715 C C . SER A 1 90 ? -3.406 11.023 -0.368 1.00 98.25 90 SER A C 1
ATOM 717 O O . SER A 1 90 ? -4.467 11.428 0.114 1.00 98.25 90 SER A O 1
ATOM 719 N N . ALA A 1 91 ? -2.846 9.887 0.055 1.00 98.31 91 ALA A N 1
ATOM 720 C CA . ALA A 1 91 ? -3.407 9.070 1.131 1.00 98.31 91 ALA A CA 1
ATOM 721 C C . ALA A 1 91 ? -3.433 9.825 2.463 1.00 98.31 91 ALA A C 1
ATOM 723 O O . ALA A 1 91 ? -4.401 9.711 3.215 1.00 98.31 91 ALA A O 1
ATOM 724 N N . GLN A 1 92 ? -2.407 10.639 2.727 1.00 98.31 92 GLN A N 1
ATOM 725 C CA . GLN A 1 92 ? -2.359 11.498 3.906 1.00 98.31 92 GLN A CA 1
ATOM 726 C C . GLN A 1 92 ? -3.571 12.436 3.969 1.00 98.31 92 GLN A C 1
ATOM 728 O O . GLN A 1 92 ? -4.234 12.481 5.000 1.00 98.31 92 GLN A O 1
ATOM 733 N N . TYR A 1 93 ? -3.904 13.130 2.874 1.00 98.12 93 TYR A N 1
ATOM 734 C CA . TYR A 1 93 ? -5.074 14.018 2.818 1.00 98.12 93 TYR A CA 1
ATOM 735 C C . TYR A 1 93 ? -6.387 13.249 3.031 1.00 98.12 93 TYR A C 1
ATOM 737 O O . TYR A 1 93 ? -7.256 13.676 3.796 1.00 98.12 93 TYR A O 1
ATOM 745 N N . LYS A 1 94 ? -6.507 12.068 2.412 1.00 98.00 94 LYS A N 1
ATOM 746 C CA . LYS A 1 94 ? -7.690 11.208 2.547 1.00 98.00 94 LYS A CA 1
ATOM 747 C C . LYS A 1 94 ? -7.940 10.762 3.978 1.00 98.00 94 LYS A C 1
ATOM 749 O O . LYS A 1 94 ? -9.073 10.825 4.447 1.00 98.00 94 LYS A O 1
ATOM 754 N N . VAL A 1 95 ? -6.889 10.329 4.664 1.00 97.31 95 VAL A N 1
ATOM 755 C CA . VAL A 1 95 ? -6.958 9.922 6.068 1.00 97.31 95 VAL A CA 1
ATOM 756 C C . VAL A 1 95 ? -7.232 11.125 6.970 1.00 97.31 95 VAL A C 1
ATOM 758 O O . VAL A 1 95 ? -8.124 11.059 7.807 1.00 97.31 95 VAL A O 1
ATOM 761 N N . ALA A 1 96 ? -6.499 12.225 6.773 1.00 96.38 96 ALA A N 1
ATOM 762 C CA . ALA A 1 96 ? -6.527 13.379 7.667 1.00 96.38 96 ALA A CA 1
ATOM 763 C C . ALA A 1 96 ? -7.824 14.188 7.603 1.00 96.38 96 ALA A C 1
ATOM 765 O O . ALA A 1 96 ? -8.183 14.853 8.576 1.00 96.38 96 ALA A O 1
ATOM 766 N N . THR A 1 97 ? -8.470 14.209 6.434 1.00 96.31 97 THR A N 1
ATOM 767 C CA . THR A 1 97 ? -9.524 15.178 6.125 1.00 96.31 97 THR A CA 1
ATOM 768 C C . THR A 1 97 ? -10.709 14.516 5.433 1.00 96.31 97 THR A C 1
ATOM 770 O O . THR A 1 97 ? -11.767 14.391 6.044 1.00 96.31 97 THR A O 1
ATOM 773 N N . GLU A 1 98 ? -10.550 14.056 4.187 1.00 96.88 98 GLU A N 1
ATOM 774 C CA . GLU A 1 98 ? -11.678 13.644 3.328 1.00 96.88 98 GLU A CA 1
ATOM 775 C C . GLU A 1 98 ? -12.506 12.493 3.925 1.00 96.88 98 GLU A C 1
ATOM 777 O O . GLU A 1 98 ? -13.732 12.462 3.811 1.00 96.88 98 GLU A O 1
ATOM 782 N N . HIS A 1 99 ? -11.843 11.541 4.585 1.00 97.25 99 HIS A N 1
ATOM 783 C CA . HIS A 1 99 ? -12.471 10.329 5.106 1.00 97.25 99 HIS A CA 1
ATOM 784 C C . HIS A 1 99 ? -12.267 10.128 6.610 1.00 97.25 99 HIS A C 1
ATOM 786 O O . HIS A 1 99 ? -12.621 9.068 7.127 1.00 97.25 99 HIS A O 1
ATOM 792 N N . ALA A 1 100 ? -11.792 11.144 7.336 1.00 97.44 100 ALA A N 1
ATOM 793 C CA . ALA A 1 100 ? -11.548 11.062 8.779 1.00 97.44 100 ALA A CA 1
ATOM 794 C C . ALA A 1 100 ? -12.798 10.611 9.562 1.00 97.44 100 ALA A C 1
ATOM 796 O O . ALA A 1 100 ? -12.729 9.711 10.396 1.00 97.44 100 ALA A O 1
ATOM 797 N N . LYS A 1 101 ? -13.978 11.168 9.241 1.00 97.31 101 LYS A N 1
ATOM 798 C CA . LYS A 1 101 ? -15.254 10.783 9.880 1.00 97.31 101 LYS A CA 1
ATOM 799 C C . LYS A 1 101 ? -15.663 9.341 9.580 1.00 97.31 101 LYS A C 1
ATOM 801 O O . LYS A 1 101 ? -16.284 8.686 10.408 1.00 97.31 101 LYS A O 1
ATOM 806 N N . LEU A 1 102 ? -15.360 8.841 8.386 1.00 97.12 102 LEU A N 1
ATOM 807 C CA . LEU A 1 102 ? -15.639 7.449 8.065 1.00 97.12 102 LEU A CA 1
ATOM 808 C C . LEU A 1 102 ? -14.709 6.545 8.877 1.00 97.12 102 LEU A C 1
ATOM 810 O O . LEU A 1 102 ? -15.194 5.647 9.557 1.00 97.12 102 LEU A O 1
ATOM 814 N N . ILE A 1 103 ? -13.401 6.817 8.857 1.00 97.56 103 ILE A N 1
ATOM 815 C CA . ILE A 1 103 ? -12.382 6.041 9.579 1.00 97.56 103 ILE A CA 1
ATOM 816 C C . ILE A 1 103 ? -12.668 6.020 11.089 1.00 97.56 103 ILE A C 1
ATOM 818 O O . ILE A 1 103 ? -12.533 4.969 11.716 1.00 97.56 103 ILE A O 1
ATOM 822 N N . SER A 1 104 ? -13.159 7.125 11.666 1.00 96.81 104 SER A N 1
ATOM 823 C CA . SER A 1 104 ? -13.488 7.212 13.097 1.00 96.81 104 SER A CA 1
ATOM 824 C C . SER A 1 104 ? -14.588 6.249 13.563 1.00 96.81 104 SER A C 1
ATOM 826 O O . SER A 1 104 ? -14.728 6.020 14.760 1.00 96.81 104 SER A O 1
ATOM 828 N N . THR A 1 105 ? -15.358 5.671 12.637 1.00 96.12 105 THR A N 1
ATOM 829 C CA . THR A 1 105 ? -16.465 4.745 12.941 1.00 96.12 105 THR A CA 1
ATOM 830 C C . THR A 1 105 ? -16.155 3.279 12.636 1.00 96.12 105 THR A C 1
ATOM 832 O O . THR A 1 105 ? -17.005 2.421 12.883 1.00 96.12 105 THR A O 1
ATOM 835 N N . ARG A 1 106 ? -14.972 2.983 12.081 1.00 96.00 106 ARG A N 1
ATOM 836 C CA . ARG A 1 106 ? -14.586 1.637 11.627 1.00 96.00 106 ARG A CA 1
ATOM 837 C C . ARG A 1 106 ? -13.621 0.976 12.591 1.00 96.0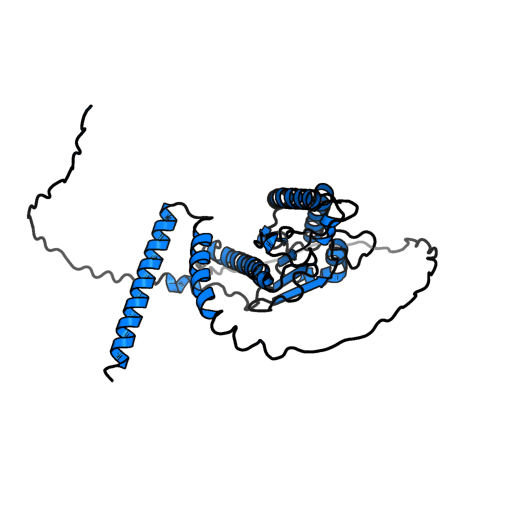0 106 ARG A C 1
ATOM 839 O O . ARG A 1 106 ? -12.792 1.646 13.197 1.00 96.00 106 ARG A O 1
ATOM 846 N N . ASP A 1 107 ? -13.700 -0.346 12.681 1.00 95.31 107 ASP A N 1
ATOM 847 C CA . ASP A 1 107 ? -12.889 -1.134 13.612 1.00 95.31 107 ASP A CA 1
ATOM 848 C C . ASP A 1 107 ? -11.459 -1.340 13.098 1.00 95.31 107 ASP A C 1
ATOM 850 O O . ASP A 1 107 ? -10.540 -1.605 13.873 1.00 95.31 107 ASP A O 1
ATOM 854 N N . THR A 1 108 ? -11.262 -1.277 11.780 1.00 96.81 108 THR A N 1
ATOM 855 C CA . THR A 1 108 ? -9.977 -1.547 11.129 1.00 96.81 108 THR A CA 1
ATOM 856 C C . THR A 1 108 ? -9.846 -0.772 9.819 1.00 96.81 108 THR A C 1
ATOM 858 O O . THR A 1 108 ? -10.815 -0.614 9.070 1.00 96.81 108 THR A O 1
ATOM 861 N N . ILE A 1 109 ? -8.628 -0.320 9.524 1.00 98.12 109 ILE A N 1
ATOM 862 C CA . ILE A 1 109 ? -8.238 0.278 8.247 1.00 98.12 109 ILE A CA 1
ATOM 863 C C . ILE A 1 109 ? -7.223 -0.614 7.526 1.00 98.12 109 ILE A C 1
ATOM 865 O O . ILE A 1 109 ? -6.248 -1.074 8.120 1.00 98.12 109 ILE A O 1
ATOM 869 N N . VAL A 1 110 ? -7.445 -0.835 6.232 1.00 98.12 110 VAL A N 1
ATOM 870 C CA . VAL A 1 110 ? -6.509 -1.518 5.332 1.00 98.12 110 VAL A CA 1
ATOM 871 C C . VAL A 1 110 ? -5.962 -0.506 4.332 1.00 98.12 110 VAL A C 1
A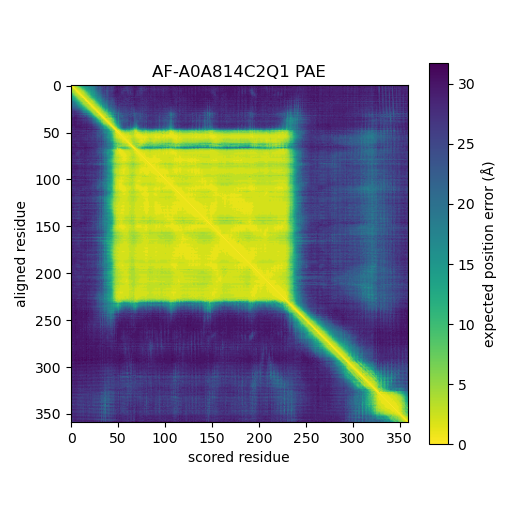TOM 873 O O . VAL A 1 110 ? -6.729 0.147 3.627 1.00 98.12 110 VAL A O 1
ATOM 876 N N . LEU A 1 111 ? -4.640 -0.384 4.256 1.00 98.50 111 LEU A N 1
ATOM 877 C CA . LEU A 1 111 ? -3.917 0.509 3.357 1.00 98.50 111 LEU A CA 1
ATOM 878 C C . LEU A 1 111 ? -3.213 -0.333 2.287 1.00 98.50 111 LEU A C 1
ATOM 880 O O . LEU A 1 111 ? -2.192 -0.967 2.554 1.00 98.50 111 LEU A O 1
ATOM 884 N N . ALA A 1 112 ? -3.765 -0.343 1.076 1.00 97.81 112 ALA A N 1
ATOM 885 C CA . ALA A 1 112 ? -3.201 -1.041 -0.077 1.00 97.81 112 ALA A CA 1
ATOM 886 C C . ALA A 1 112 ? -2.691 -0.026 -1.104 1.00 97.81 112 ALA A C 1
ATOM 888 O O . ALA A 1 112 ? -3.354 0.269 -2.105 1.00 97.81 112 ALA A O 1
ATOM 889 N N . ILE A 1 113 ? -1.539 0.564 -0.780 1.00 98.06 113 ILE A N 1
ATOM 890 C CA . ILE A 1 113 ? -0.934 1.718 -1.451 1.00 98.06 113 ILE A CA 1
ATOM 891 C C . ILE A 1 113 ? 0.559 1.437 -1.623 1.00 98.06 113 ILE A C 1
ATOM 893 O O . ILE A 1 113 ? 1.187 0.810 -0.772 1.00 98.06 113 ILE A O 1
ATOM 897 N N . GLY A 1 114 ? 1.147 1.920 -2.714 1.00 96.56 114 GLY A N 1
ATOM 898 C CA . GLY A 1 114 ? 2.602 1.917 -2.866 1.00 96.56 114 GLY A CA 1
ATOM 899 C C . GLY A 1 114 ? 3.061 1.976 -4.311 1.00 96.56 114 GLY A C 1
ATOM 900 O O . GLY A 1 114 ? 4.039 2.658 -4.601 1.00 96.56 114 GLY A O 1
ATOM 901 N N . THR A 1 115 ? 2.330 1.347 -5.238 1.00 96.38 115 THR A N 1
ATOM 902 C CA . THR A 1 115 ? 2.793 1.198 -6.625 1.00 96.38 115 THR A CA 1
ATOM 903 C C . THR A 1 115 ? 3.025 2.542 -7.317 1.00 96.38 115 THR A C 1
ATOM 905 O O . THR A 1 115 ? 4.035 2.707 -7.996 1.00 96.38 115 THR A O 1
ATOM 908 N N . ASN A 1 116 ? 2.146 3.532 -7.128 1.00 97.50 116 ASN A N 1
ATOM 909 C CA . ASN A 1 116 ? 2.350 4.861 -7.718 1.00 97.50 116 ASN A CA 1
ATOM 910 C C . ASN A 1 116 ? 3.458 5.650 -7.005 1.00 97.50 116 ASN A C 1
ATOM 912 O O . ASN A 1 116 ? 4.282 6.262 -7.679 1.00 97.50 116 ASN A O 1
ATOM 916 N N . THR A 1 117 ? 3.539 5.576 -5.671 1.00 98.25 117 THR A N 1
ATOM 917 C CA . THR A 1 117 ? 4.591 6.251 -4.891 1.00 98.25 117 THR A CA 1
ATOM 918 C C . THR A 1 117 ? 5.978 5.730 -5.241 1.00 98.25 117 THR A C 1
ATOM 920 O O . THR A 1 117 ? 6.862 6.504 -5.588 1.00 98.25 117 THR A O 1
ATOM 923 N N . LEU A 1 118 ? 6.189 4.414 -5.214 1.00 98.31 118 LEU A N 1
ATOM 924 C CA . LEU A 1 118 ? 7.517 3.819 -5.399 1.00 98.31 118 LEU A CA 1
ATOM 925 C C . LEU A 1 118 ? 8.043 3.926 -6.828 1.00 98.31 118 LEU A C 1
ATOM 927 O O . LEU A 1 118 ? 9.243 3.784 -7.042 1.00 98.31 118 LEU A O 1
ATOM 931 N N . ARG A 1 119 ? 7.186 4.258 -7.800 1.00 97.31 119 ARG A N 1
ATOM 932 C CA . ARG A 1 119 ? 7.635 4.655 -9.138 1.00 97.31 119 ARG A CA 1
ATOM 933 C C . ARG A 1 119 ? 8.316 6.021 -9.150 1.00 97.31 119 ARG A C 1
ATOM 935 O O . ARG A 1 119 ? 9.075 6.285 -10.072 1.00 97.31 119 ARG A O 1
ATOM 942 N N . HIS A 1 120 ? 8.065 6.894 -8.179 1.00 97.50 120 HIS A N 1
ATOM 943 C CA . HIS A 1 120 ? 8.538 8.286 -8.197 1.00 97.50 120 HIS A CA 1
ATOM 944 C C . HIS A 1 120 ? 9.262 8.709 -6.905 1.00 97.50 120 HIS A C 1
ATOM 946 O O . HIS A 1 120 ? 9.845 9.795 -6.821 1.00 97.50 120 HIS A O 1
ATOM 952 N N . THR A 1 121 ? 9.337 7.822 -5.916 1.00 98.19 121 THR A N 1
ATOM 953 C CA . THR A 1 121 ? 9.865 8.097 -4.578 1.00 98.19 121 THR A CA 1
ATOM 954 C C . THR A 1 121 ? 10.823 6.982 -4.157 1.00 98.19 121 THR A C 1
ATOM 956 O O . THR A 1 121 ? 10.556 5.804 -4.399 1.00 98.19 121 THR A O 1
ATOM 959 N N . LYS A 1 122 ? 11.966 7.346 -3.552 1.00 98.56 122 LYS A N 1
ATOM 960 C CA . LYS A 1 122 ? 12.893 6.346 -3.000 1.00 98.56 122 LYS A CA 1
ATOM 961 C C . LYS A 1 122 ? 12.228 5.672 -1.805 1.00 98.56 122 LYS A C 1
ATOM 963 O O . LYS A 1 122 ? 11.467 6.317 -1.087 1.00 98.56 122 LYS A O 1
ATOM 968 N N . PHE A 1 123 ? 12.527 4.399 -1.578 1.00 98.62 123 PHE A N 1
ATOM 969 C CA . PHE A 1 123 ? 11.892 3.636 -0.509 1.00 98.62 123 PHE A CA 1
ATOM 970 C C . PHE A 1 123 ? 12.067 4.287 0.868 1.00 98.62 123 PHE A C 1
ATOM 972 O O . PHE A 1 123 ? 11.117 4.289 1.638 1.00 98.62 123 PHE A O 1
ATOM 979 N N . VAL A 1 124 ? 13.228 4.893 1.152 1.00 98.62 124 VAL A N 1
ATOM 980 C CA . VAL A 1 124 ? 13.501 5.590 2.423 1.00 98.62 124 VAL A CA 1
ATOM 981 C C . VAL A 1 124 ? 12.468 6.690 2.674 1.00 98.62 124 VAL A C 1
ATOM 983 O O . VAL A 1 124 ? 11.824 6.707 3.722 1.00 98.62 124 VAL A O 1
ATOM 986 N N . ASP A 1 125 ? 12.241 7.551 1.679 1.00 98.62 125 ASP A N 1
ATOM 987 C CA . ASP A 1 125 ? 11.251 8.626 1.768 1.00 98.62 125 ASP A CA 1
ATOM 988 C C . ASP A 1 125 ? 9.834 8.051 1.911 1.00 98.62 125 ASP A C 1
ATOM 990 O O . ASP A 1 125 ? 9.037 8.541 2.705 1.00 98.62 125 ASP A O 1
ATOM 994 N N . ALA A 1 126 ? 9.507 6.994 1.158 1.00 98.62 126 ALA A N 1
ATOM 995 C CA . ALA A 1 126 ? 8.194 6.354 1.220 1.00 98.62 126 ALA A CA 1
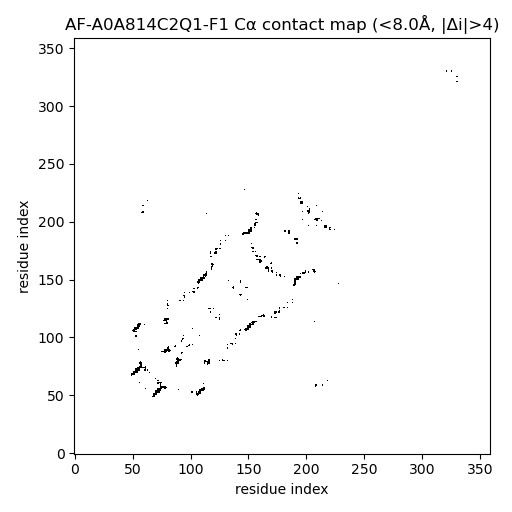ATOM 996 C C . ALA A 1 126 ? 7.926 5.705 2.591 1.00 98.62 126 ALA A C 1
ATOM 998 O O . ALA A 1 126 ? 6.812 5.793 3.098 1.00 98.62 126 ALA A O 1
ATOM 999 N N . ILE A 1 127 ? 8.932 5.097 3.222 1.00 98.75 127 ILE A N 1
ATOM 1000 C CA . ILE A 1 127 ? 8.828 4.508 4.565 1.00 98.75 127 ILE A CA 1
ATOM 1001 C C . ILE A 1 127 ? 8.587 5.582 5.621 1.00 98.75 127 ILE A C 1
ATOM 1003 O O . ILE A 1 127 ? 7.730 5.405 6.488 1.00 98.75 127 ILE A O 1
ATOM 1007 N N . GLU A 1 128 ? 9.271 6.721 5.518 1.00 98.75 128 GLU A N 1
ATOM 1008 C CA . GLU A 1 128 ? 9.021 7.851 6.412 1.00 98.75 128 GLU A CA 1
ATOM 1009 C C . GLU A 1 128 ? 7.599 8.410 6.220 1.00 98.75 128 GLU A C 1
ATOM 1011 O O . GLU A 1 128 ? 6.910 8.724 7.191 1.00 98.75 128 GLU A O 1
ATOM 1016 N N . GLN A 1 129 ? 7.087 8.452 4.984 1.00 98.69 129 GLN A N 1
ATOM 1017 C CA . GLN A 1 129 ? 5.686 8.812 4.725 1.00 98.69 129 GLN A CA 1
ATOM 1018 C C . GLN A 1 129 ? 4.708 7.836 5.391 1.00 98.69 129 GLN A C 1
ATOM 1020 O O . GLN A 1 129 ? 3.769 8.281 6.053 1.00 98.69 129 GLN A O 1
ATOM 1025 N N . VAL A 1 130 ? 4.939 6.523 5.268 1.00 98.75 130 VAL A N 1
ATOM 1026 C CA . VAL A 1 130 ? 4.116 5.496 5.931 1.00 98.75 130 VAL A CA 1
ATOM 1027 C C . VAL A 1 130 ? 4.120 5.714 7.441 1.00 98.75 130 VAL A C 1
ATOM 1029 O O . VAL A 1 130 ? 3.055 5.819 8.043 1.00 98.75 130 VAL A O 1
ATOM 1032 N N . LYS A 1 131 ? 5.297 5.855 8.059 1.00 98.75 131 LYS A N 1
ATOM 1033 C CA . LYS A 1 131 ? 5.441 6.093 9.503 1.00 98.75 131 LYS A CA 1
ATOM 1034 C C . LYS A 1 131 ? 4.639 7.311 9.976 1.00 98.75 131 LYS A C 1
ATOM 1036 O O . LYS A 1 131 ? 3.935 7.235 10.989 1.00 98.75 131 LYS A O 1
ATOM 1041 N N . ASN A 1 132 ? 4.698 8.408 9.223 1.00 98.56 132 ASN A N 1
ATOM 1042 C CA . ASN A 1 132 ? 3.964 9.633 9.533 1.00 98.56 132 ASN A CA 1
ATOM 1043 C C . ASN A 1 132 ? 2.447 9.456 9.389 1.00 98.56 132 ASN A C 1
ATOM 1045 O O . ASN A 1 132 ? 1.694 9.914 10.248 1.00 98.56 132 ASN A O 1
ATOM 1049 N N . ILE A 1 133 ? 1.987 8.736 8.362 1.00 98.62 133 ILE A N 1
ATOM 1050 C CA . ILE A 1 133 ? 0.563 8.432 8.165 1.00 98.62 133 ILE A CA 1
ATOM 1051 C C . ILE A 1 133 ? 0.035 7.510 9.270 1.00 98.62 133 ILE A C 1
ATOM 1053 O O . ILE A 1 133 ? -1.026 7.783 9.821 1.00 98.62 133 ILE A O 1
ATOM 1057 N N . ILE A 1 134 ? 0.774 6.467 9.659 1.00 98.56 134 ILE A N 1
ATOM 1058 C CA . ILE A 1 134 ? 0.385 5.577 10.767 1.00 98.56 134 ILE A CA 1
ATOM 1059 C C . ILE A 1 134 ? 0.266 6.364 12.081 1.00 98.56 134 ILE A C 1
ATOM 1061 O O . ILE A 1 134 ? -0.720 6.223 12.807 1.00 98.56 134 ILE A O 1
ATOM 1065 N N . SER A 1 135 ? 1.238 7.235 12.366 1.00 98.12 135 SER A N 1
ATOM 1066 C CA . SER A 1 135 ? 1.206 8.111 13.545 1.00 98.12 135 SER A CA 1
ATOM 1067 C C . SER A 1 135 ? 0.007 9.063 13.517 1.00 98.12 135 SER A C 1
ATOM 1069 O O . SER A 1 135 ? -0.665 9.248 14.532 1.00 98.12 135 SER A O 1
ATOM 1071 N N . LEU A 1 136 ? -0.305 9.626 12.346 1.00 98.19 136 LEU A N 1
ATOM 1072 C CA . LEU A 1 136 ? -1.460 10.497 12.144 1.00 98.19 136 LEU A CA 1
ATOM 1073 C C . LEU A 1 136 ? -2.787 9.766 12.383 1.00 98.19 136 LEU A C 1
ATOM 1075 O O . LEU A 1 136 ? -3.627 10.289 13.116 1.00 98.19 136 LEU A O 1
ATOM 1079 N N . ILE A 1 137 ? -2.948 8.556 11.830 1.00 98.25 137 ILE A N 1
ATOM 1080 C CA . ILE A 1 137 ? -4.136 7.712 12.041 1.00 98.25 137 ILE A CA 1
ATOM 1081 C C . ILE A 1 137 ? -4.370 7.528 13.535 1.00 98.25 137 ILE A C 1
ATOM 1083 O O . ILE A 1 137 ? -5.455 7.826 14.018 1.00 98.25 137 ILE A O 1
ATOM 1087 N N . ARG A 1 138 ? -3.353 7.108 14.291 1.00 97.75 138 ARG A N 1
ATOM 1088 C CA . ARG A 1 138 ? -3.504 6.877 15.737 1.00 97.75 138 ARG A CA 1
ATOM 1089 C C . ARG A 1 138 ? -3.809 8.139 16.523 1.00 97.75 138 ARG A C 1
ATOM 1091 O O . ARG A 1 138 ? -4.601 8.096 17.459 1.00 97.75 138 ARG A O 1
ATOM 1098 N N . LYS A 1 139 ? -3.200 9.263 16.138 1.00 97.75 139 LYS A N 1
ATOM 1099 C CA . LYS A 1 139 ? -3.459 10.557 16.773 1.00 97.75 139 LYS A CA 1
ATOM 1100 C C . LYS A 1 139 ? -4.920 10.983 16.603 1.00 97.75 139 LYS A C 1
ATOM 1102 O O . LYS A 1 139 ? -5.506 11.504 17.545 1.00 97.75 139 LYS A O 1
ATOM 1107 N N . GLN A 1 140 ? -5.499 10.775 15.420 1.00 97.94 140 GLN A N 1
ATOM 1108 C CA . GLN A 1 140 ? -6.879 11.173 15.111 1.00 97.94 140 GLN A CA 1
ATOM 1109 C C . GLN A 1 140 ? -7.924 10.116 15.498 1.00 97.94 140 GLN A C 1
ATOM 1111 O O . GLN A 1 140 ? -9.089 10.444 15.725 1.00 97.94 140 GLN A O 1
ATOM 1116 N N . HIS A 1 141 ? -7.520 8.850 15.578 1.00 97.12 141 HIS A N 1
ATOM 1117 C CA . HIS A 1 141 ? -8.393 7.694 15.748 1.00 97.12 141 HIS A CA 1
ATOM 1118 C C . HIS A 1 141 ? -7.826 6.771 16.828 1.00 97.12 141 HIS A C 1
ATOM 1120 O O . HIS A 1 141 ? -7.242 5.726 16.544 1.00 97.12 141 HIS A O 1
ATOM 1126 N N . GLN A 1 142 ? -8.003 7.167 18.092 1.00 96.19 142 GLN A N 1
ATOM 1127 C CA . GLN A 1 142 ? -7.446 6.452 19.248 1.00 96.19 142 GLN A CA 1
ATOM 1128 C C . GLN A 1 142 ? -7.912 4.992 19.343 1.00 96.19 142 GLN A C 1
ATOM 1130 O O . GLN A 1 142 ? -7.200 4.146 19.886 1.00 96.19 142 GLN A O 1
ATOM 1135 N N . HIS A 1 143 ? -9.083 4.666 18.792 1.00 95.75 143 HIS A N 1
ATOM 1136 C CA . HIS A 1 143 ? -9.593 3.298 18.765 1.00 95.75 143 HIS A CA 1
ATOM 1137 C C . HIS A 1 143 ? -8.817 2.375 17.818 1.00 95.75 143 HIS A C 1
ATOM 1139 O O . HIS A 1 143 ? -8.985 1.171 17.949 1.00 95.75 143 HIS A O 1
ATOM 1145 N N . LEU A 1 144 ? -7.966 2.902 16.924 1.00 96.56 144 LEU A N 1
ATOM 1146 C CA . LEU A 1 144 ? -7.087 2.156 16.005 1.00 96.56 144 LEU A CA 1
ATOM 1147 C C . LEU A 1 144 ? -5.661 1.990 16.569 1.00 96.56 144 LEU A C 1
ATOM 1149 O O . LEU A 1 144 ? -4.662 2.128 15.859 1.00 96.56 144 LEU A O 1
ATOM 1153 N N . SER A 1 145 ? -5.546 1.741 17.873 1.00 94.88 145 SER A N 1
ATOM 1154 C CA . SER A 1 145 ? -4.251 1.643 18.560 1.00 94.88 145 SER A CA 1
ATOM 1155 C C . SER A 1 145 ? -3.621 0.248 18.501 1.00 94.88 145 SER A C 1
ATOM 1157 O O . SER A 1 145 ? -2.409 0.121 18.676 1.00 94.88 145 SER A O 1
ATOM 1159 N N . PHE A 1 146 ? -4.404 -0.802 18.237 1.00 94.06 146 PHE A N 1
ATOM 1160 C CA . PHE A 1 146 ? -3.909 -2.178 18.222 1.00 94.06 146 PHE A CA 1
ATOM 1161 C C . PHE A 1 146 ? -3.304 -2.573 16.865 1.00 94.06 146 PHE A C 1
ATOM 1163 O O . PHE A 1 146 ? -3.801 -2.148 15.818 1.00 94.06 146 PHE A O 1
ATOM 1170 N N . PRO A 1 147 ? -2.291 -3.464 16.845 1.00 93.25 147 PRO A N 1
ATOM 1171 C CA . PRO A 1 147 ? -1.651 -3.887 15.600 1.00 93.25 147 PRO A CA 1
ATOM 1172 C C . PRO A 1 147 ? -2.576 -4.487 14.550 1.00 93.25 147 PRO A C 1
ATOM 1174 O O . PRO A 1 147 ? -2.340 -4.309 13.357 1.00 93.25 147 PRO A O 1
ATOM 1177 N N . SER A 1 148 ? -3.633 -5.179 14.967 1.00 94.06 148 SER A N 1
ATOM 1178 C CA . SER A 1 148 ? -4.609 -5.802 14.068 1.00 94.06 148 SER A CA 1
ATOM 1179 C C . SER A 1 148 ? -5.563 -4.807 13.397 1.00 94.06 148 SER A C 1
ATOM 1181 O O . SER A 1 148 ? -6.246 -5.181 12.447 1.00 94.06 148 SER A O 1
ATOM 1183 N N . GLN A 1 149 ? -5.617 -3.557 13.868 1.00 96.38 149 GLN A N 1
ATOM 1184 C CA . GLN A 1 149 ? -6.579 -2.550 13.406 1.00 96.38 149 GLN A CA 1
ATOM 1185 C C . GLN A 1 149 ? -6.035 -1.649 12.300 1.00 96.38 149 GLN A C 1
ATOM 1187 O O . GLN A 1 149 ? -6.808 -0.978 11.618 1.00 96.38 149 GLN A O 1
ATOM 1192 N N . ILE A 1 150 ? -4.718 -1.629 12.106 1.00 98.25 150 ILE A N 1
ATOM 1193 C CA . ILE A 1 150 ? -4.085 -0.965 10.973 1.00 98.25 150 ILE A CA 1
ATOM 1194 C C . ILE A 1 150 ? -3.329 -2.031 10.193 1.00 98.25 150 ILE A C 1
ATOM 1196 O O . ILE A 1 150 ? -2.368 -2.620 10.688 1.00 98.25 150 ILE A O 1
ATOM 1200 N N . ILE A 1 151 ? -3.788 -2.295 8.976 1.00 98.44 151 ILE A N 1
ATOM 1201 C CA . ILE A 1 151 ? -3.219 -3.302 8.086 1.00 98.44 151 ILE A CA 1
ATOM 1202 C C . ILE A 1 151 ? -2.633 -2.582 6.877 1.00 98.44 151 ILE A C 1
ATOM 1204 O O . ILE A 1 151 ? -3.313 -1.776 6.249 1.00 98.44 151 ILE A O 1
ATOM 1208 N N . VAL A 1 152 ? -1.389 -2.881 6.522 1.00 98.69 152 VAL A N 1
ATOM 1209 C CA . VAL A 1 152 ? -0.721 -2.339 5.333 1.00 98.69 152 VAL A CA 1
ATOM 1210 C C . VAL A 1 152 ? -0.316 -3.493 4.428 1.00 98.69 152 VAL A C 1
ATOM 1212 O O . VAL A 1 152 ? 0.278 -4.469 4.883 1.00 98.69 152 VAL A O 1
ATOM 1215 N N . THR A 1 153 ? -0.629 -3.419 3.139 1.00 98.56 153 THR A N 1
ATOM 1216 C CA . THR A 1 153 ? -0.145 -4.430 2.192 1.00 98.56 153 THR A CA 1
ATOM 1217 C C . THR A 1 153 ? 1.299 -4.137 1.806 1.00 98.56 153 THR A C 1
ATOM 1219 O O . THR A 1 153 ? 1.688 -2.975 1.666 1.00 98.56 153 THR A O 1
ATOM 1222 N N . LEU A 1 154 ? 2.087 -5.179 1.547 1.00 98.56 154 LEU A N 1
ATOM 1223 C CA . LEU A 1 154 ? 3.313 -5.006 0.772 1.00 98.56 154 LEU A CA 1
ATOM 1224 C C . LEU A 1 154 ? 2.982 -4.365 -0.583 1.00 98.56 154 LEU A C 1
ATOM 1226 O O . LEU A 1 154 ? 1.900 -4.583 -1.142 1.00 98.56 154 LEU A O 1
ATOM 1230 N N . CYS A 1 155 ? 3.908 -3.568 -1.114 1.00 98.25 155 CYS A N 1
ATOM 1231 C CA . CYS A 1 155 ? 3.758 -3.045 -2.461 1.00 98.25 155 CYS A CA 1
ATOM 1232 C C . CYS A 1 155 ? 3.857 -4.200 -3.455 1.00 98.25 155 CYS A C 1
ATOM 1234 O O . CYS A 1 155 ? 4.790 -5.004 -3.406 1.00 98.25 155 CYS A O 1
ATOM 1236 N N . PHE A 1 156 ? 2.902 -4.255 -4.379 1.00 97.38 156 PHE A N 1
ATOM 1237 C CA . PHE A 1 156 ? 2.906 -5.236 -5.453 1.00 97.38 156 PHE A CA 1
ATOM 1238 C C . PHE A 1 156 ? 4.060 -4.988 -6.424 1.00 97.38 156 PHE A C 1
ATOM 1240 O O . PHE A 1 156 ? 4.491 -3.844 -6.615 1.00 97.38 156 PHE A O 1
ATOM 1247 N N . ALA A 1 157 ? 4.513 -6.061 -7.074 1.00 96.38 157 ALA A N 1
ATOM 1248 C CA . ALA A 1 157 ? 5.494 -5.978 -8.147 1.00 96.38 157 ALA A CA 1
ATOM 1249 C C . ALA A 1 157 ? 5.043 -4.988 -9.238 1.00 96.38 157 ALA A C 1
ATOM 1251 O O . ALA A 1 157 ? 3.872 -4.937 -9.614 1.00 96.38 157 ALA A O 1
ATOM 1252 N N . CYS A 1 158 ? 5.978 -4.202 -9.766 1.00 95.12 158 CYS A N 1
ATOM 1253 C CA . CYS A 1 158 ? 5.722 -3.219 -10.813 1.00 95.12 158 CYS A CA 1
ATOM 1254 C C . CYS A 1 158 ? 6.947 -3.121 -11.718 1.00 95.12 158 CYS A C 1
ATOM 1256 O O . CYS A 1 158 ? 8.076 -3.092 -11.240 1.00 95.12 158 CYS A O 1
ATOM 1258 N N . LYS A 1 159 ? 6.715 -3.063 -13.030 1.00 96.69 159 LYS A N 1
ATOM 1259 C CA . LYS A 1 159 ? 7.768 -2.993 -14.054 1.00 96.69 159 LYS A CA 1
ATOM 1260 C C . LYS A 1 159 ? 7.676 -1.739 -14.916 1.00 96.69 159 LYS A C 1
ATOM 1262 O O . LYS A 1 159 ? 8.393 -1.626 -15.904 1.00 96.69 159 LYS A O 1
ATOM 1267 N N . LYS A 1 160 ? 6.766 -0.812 -14.599 1.00 97.44 160 LYS A N 1
ATOM 1268 C CA . LYS A 1 160 ? 6.650 0.439 -15.347 1.00 97.44 160 LYS A CA 1
ATOM 1269 C C . LYS A 1 160 ? 7.631 1.467 -14.805 1.00 97.44 160 LYS A C 1
ATOM 1271 O O . LYS A 1 160 ? 7.355 2.124 -13.800 1.00 97.44 160 LYS A O 1
ATOM 1276 N N . GLU A 1 161 ? 8.720 1.623 -15.535 1.00 96.94 161 GLU A N 1
ATOM 1277 C CA . GLU A 1 161 ? 9.801 2.574 -15.289 1.00 96.94 161 GLU A CA 1
ATOM 1278 C C . GLU A 1 161 ? 9.310 4.030 -15.165 1.00 96.94 161 GLU A C 1
ATOM 1280 O O . GLU A 1 161 ? 8.155 4.391 -15.460 1.00 96.94 161 GLU A O 1
ATOM 1285 N N . SER A 1 162 ? 10.203 4.879 -14.670 1.00 97.25 162 SER A N 1
ATOM 1286 C CA . SER A 1 162 ? 10.008 6.321 -14.559 1.00 97.25 162 SER A CA 1
ATOM 1287 C C . SER A 1 162 ? 11.337 7.052 -14.734 1.00 97.25 162 SER A C 1
ATOM 1289 O O . SER A 1 162 ? 12.396 6.437 -14.707 1.00 97.25 162 SER A O 1
ATOM 1291 N N . ALA A 1 163 ? 11.299 8.384 -14.819 1.00 97.38 163 ALA A N 1
ATOM 1292 C CA . ALA A 1 163 ? 12.518 9.192 -14.841 1.00 97.38 163 ALA A CA 1
ATOM 1293 C C . ALA A 1 163 ? 13.435 8.954 -13.620 1.00 97.38 163 ALA A C 1
ATOM 1295 O O . ALA A 1 163 ? 14.646 9.105 -13.725 1.00 97.38 163 ALA A O 1
ATOM 1296 N N . LYS A 1 164 ? 12.871 8.570 -12.464 1.00 97.38 164 LYS A N 1
ATOM 1297 C CA . LYS A 1 164 ? 13.638 8.314 -11.234 1.00 97.38 164 LYS A CA 1
ATOM 1298 C C . LYS A 1 164 ? 14.194 6.892 -11.159 1.00 97.38 164 LYS A C 1
ATOM 1300 O O . LYS A 1 164 ? 15.236 6.685 -10.545 1.00 97.38 164 LYS A O 1
ATOM 1305 N N . PHE A 1 165 ? 13.498 5.937 -11.770 1.00 97.94 165 PHE A N 1
ATOM 1306 C CA . PHE A 1 165 ? 13.887 4.530 -11.846 1.00 97.94 165 PHE A CA 1
ATOM 1307 C C . PHE A 1 165 ? 13.830 4.100 -13.315 1.00 97.94 165 PHE A C 1
ATOM 1309 O O . PHE A 1 165 ? 12.802 3.576 -13.761 1.00 97.94 165 PHE A O 1
ATOM 1316 N N . PRO A 1 166 ? 14.894 4.398 -14.086 1.00 97.81 166 PRO A N 1
ATOM 1317 C CA . PRO A 1 166 ? 14.878 4.275 -15.541 1.00 97.81 166 PRO A CA 1
ATOM 1318 C C . PRO A 1 166 ? 14.942 2.827 -16.029 1.00 97.81 166 PRO A C 1
ATOM 1320 O O . PRO A 1 166 ? 14.740 2.592 -17.211 1.00 97.81 166 PRO A O 1
ATOM 1323 N N . THR A 1 167 ? 15.220 1.859 -15.150 1.00 98.12 167 THR A N 1
ATOM 1324 C CA . THR A 1 167 ? 15.222 0.431 -15.495 1.00 98.12 167 THR A CA 1
ATOM 1325 C C . THR A 1 167 ? 14.301 -0.359 -14.573 1.00 98.12 167 THR A C 1
ATOM 1327 O O . THR A 1 167 ? 14.215 -0.076 -13.371 1.00 98.12 167 THR A O 1
ATOM 1330 N N . ALA A 1 168 ? 13.656 -1.401 -15.101 1.00 97.25 168 ALA A N 1
ATOM 1331 C CA . ALA A 1 168 ? 12.822 -2.309 -14.313 1.00 97.25 168 ALA A CA 1
ATOM 1332 C C . ALA A 1 168 ? 13.574 -2.913 -13.110 1.00 97.25 168 ALA A C 1
ATOM 1334 O O . ALA A 1 168 ? 12.991 -3.043 -12.037 1.00 97.25 168 ALA A O 1
ATOM 1335 N N . ALA A 1 169 ? 14.870 -3.210 -13.259 1.00 98.06 169 ALA A N 1
ATOM 1336 C CA . ALA A 1 169 ? 15.714 -3.702 -12.170 1.00 98.06 169 ALA A CA 1
ATOM 1337 C C . ALA A 1 169 ? 15.858 -2.670 -11.038 1.00 98.06 169 ALA A C 1
ATOM 1339 O O . ALA A 1 169 ? 15.650 -3.007 -9.876 1.00 98.06 169 ALA A O 1
ATOM 1340 N N . SER A 1 170 ? 16.135 -1.402 -11.371 1.00 98.44 170 SER A N 1
ATOM 1341 C CA . SER A 1 170 ? 16.242 -0.326 -10.372 1.00 98.44 170 SER A CA 1
ATOM 1342 C C . SER A 1 170 ? 14.926 -0.073 -9.627 1.00 98.44 170 SER A C 1
ATOM 1344 O O . SER A 1 170 ? 14.929 0.204 -8.428 1.00 98.44 170 SER A O 1
ATOM 1346 N N . LEU A 1 171 ? 13.788 -0.203 -10.319 1.00 98.31 171 LEU A N 1
ATOM 1347 C CA . LEU A 1 171 ? 12.465 -0.085 -9.709 1.00 98.31 171 LEU A CA 1
ATOM 1348 C C . LEU A 1 171 ? 12.158 -1.281 -8.797 1.00 98.31 171 LEU A C 1
ATOM 1350 O O . LEU A 1 171 ? 11.651 -1.081 -7.695 1.00 98.31 171 LEU A O 1
ATOM 1354 N N . SER A 1 172 ? 12.473 -2.501 -9.240 1.00 98.00 172 SER A N 1
ATOM 1355 C CA . SER A 1 172 ? 12.291 -3.718 -8.442 1.00 98.00 172 SER A CA 1
ATOM 1356 C C . SER A 1 172 ? 13.102 -3.657 -7.154 1.00 98.00 172 SER A C 1
ATOM 1358 O O . SER A 1 172 ? 12.546 -3.878 -6.084 1.00 98.00 172 SER A O 1
ATOM 1360 N N . ASP A 1 173 ? 14.376 -3.265 -7.233 1.00 98.50 173 ASP A N 1
ATOM 1361 C CA . ASP A 1 173 ? 15.227 -3.120 -6.052 1.00 98.50 173 ASP A CA 1
ATOM 1362 C C . ASP A 1 173 ? 14.664 -2.081 -5.064 1.00 98.50 173 ASP A C 1
ATOM 1364 O O . ASP A 1 173 ? 14.583 -2.338 -3.862 1.00 98.50 173 ASP A O 1
ATOM 1368 N N . ASN A 1 174 ? 14.153 -0.946 -5.559 1.00 98.62 174 ASN A N 1
ATOM 1369 C CA . ASN A 1 174 ? 13.475 0.044 -4.717 1.00 98.62 174 ASN A CA 1
ATOM 1370 C C . ASN A 1 174 ? 12.215 -0.527 -4.030 1.00 98.62 174 ASN A C 1
ATOM 1372 O O . ASN A 1 174 ? 11.978 -0.257 -2.852 1.00 98.62 174 ASN A O 1
ATOM 1376 N N . ILE A 1 175 ? 11.411 -1.329 -4.736 1.00 98.50 175 ILE A N 1
ATOM 1377 C CA . ILE A 1 175 ? 10.216 -1.986 -4.176 1.00 98.50 175 ILE A CA 1
ATOM 1378 C C . ILE A 1 175 ? 10.602 -3.042 -3.134 1.00 98.50 175 ILE A C 1
ATOM 1380 O O . ILE A 1 175 ? 9.978 -3.115 -2.074 1.00 98.50 175 ILE A O 1
ATOM 1384 N N . ASP A 1 176 ? 11.643 -3.827 -3.392 1.00 98.50 176 ASP A N 1
ATOM 1385 C CA . ASP A 1 176 ? 12.115 -4.866 -2.480 1.00 98.50 176 ASP A CA 1
ATOM 1386 C C . ASP A 1 176 ? 12.691 -4.266 -1.195 1.00 98.50 176 ASP A C 1
ATOM 1388 O O . ASP A 1 176 ? 12.391 -4.737 -0.093 1.00 98.50 176 ASP A O 1
ATOM 1392 N N . GLN A 1 177 ? 13.475 -3.189 -1.314 1.00 98.69 177 GLN A N 1
ATOM 1393 C CA . GLN A 1 177 ? 13.964 -2.429 -0.165 1.00 98.69 177 GLN A CA 1
ATOM 1394 C C . GLN A 1 177 ? 12.803 -1.826 0.637 1.00 98.69 177 GLN A C 1
ATOM 1396 O O . GLN A 1 177 ? 12.767 -1.987 1.857 1.00 98.69 177 GLN A O 1
ATOM 1401 N N . TYR A 1 178 ? 11.804 -1.235 -0.031 1.00 98.81 178 TYR A N 1
ATOM 1402 C CA . TYR A 1 178 ? 10.584 -0.757 0.626 1.00 98.81 178 TYR A CA 1
ATOM 1403 C C . TYR A 1 178 ? 9.869 -1.870 1.397 1.00 98.81 178 TYR A C 1
ATOM 1405 O O . TYR A 1 178 ? 9.577 -1.703 2.577 1.00 98.81 178 TYR A O 1
ATOM 1413 N N . ASN A 1 179 ? 9.608 -3.016 0.765 1.00 98.69 179 ASN A N 1
ATOM 1414 C CA . ASN A 1 179 ? 8.864 -4.110 1.384 1.00 98.69 179 ASN A CA 1
ATOM 1415 C C . ASN A 1 179 ? 9.596 -4.679 2.610 1.00 98.69 179 ASN A C 1
ATOM 1417 O O . ASN A 1 179 ? 8.962 -4.924 3.638 1.00 98.69 179 ASN A O 1
ATOM 1421 N N . ARG A 1 180 ? 10.930 -4.816 2.552 1.00 98.62 180 ARG A N 1
ATOM 1422 C CA . ARG A 1 180 ? 11.747 -5.208 3.715 1.00 98.62 180 ARG A CA 1
ATOM 1423 C C . ARG A 1 180 ? 11.657 -4.179 4.843 1.00 98.62 180 ARG A C 1
ATOM 1425 O O . ARG A 1 180 ? 11.370 -4.545 5.981 1.00 98.62 180 ARG A O 1
ATOM 1432 N N . SER A 1 181 ? 11.848 -2.898 4.530 1.00 98.75 181 SER A N 1
ATOM 1433 C CA . SER A 1 181 ? 11.761 -1.821 5.520 1.00 98.75 181 SER A CA 1
ATOM 1434 C C . SER A 1 181 ? 10.359 -1.673 6.113 1.00 98.75 181 SER A C 1
ATOM 1436 O O . SER A 1 181 ? 10.235 -1.349 7.291 1.00 98.75 181 SER A O 1
ATOM 1438 N N . LEU A 1 182 ? 9.304 -1.949 5.342 1.00 98.75 182 LEU A N 1
ATOM 1439 C CA . LEU A 1 182 ? 7.920 -1.890 5.807 1.00 98.75 182 LEU A CA 1
ATOM 1440 C C . LEU A 1 182 ? 7.639 -2.957 6.872 1.00 98.75 182 LEU A C 1
ATOM 1442 O O . LEU A 1 182 ? 6.975 -2.662 7.861 1.00 98.75 182 LEU A O 1
ATOM 1446 N N . ILE A 1 183 ? 8.189 -4.166 6.716 1.00 98.56 183 ILE A N 1
ATOM 1447 C CA . ILE A 1 183 ? 8.098 -5.234 7.725 1.00 98.56 183 ILE A CA 1
ATOM 1448 C C . ILE A 1 183 ? 8.794 -4.807 9.027 1.00 98.56 183 ILE A C 1
ATOM 1450 O O . ILE A 1 183 ? 8.223 -4.947 10.109 1.00 98.56 183 ILE A O 1
ATOM 1454 N N . SER A 1 184 ? 9.999 -4.234 8.940 1.00 98.50 184 SER A N 1
ATOM 1455 C CA . SER A 1 184 ? 10.708 -3.704 10.116 1.00 98.50 184 SER A CA 1
ATOM 1456 C C . SER A 1 184 ? 9.953 -2.545 10.777 1.00 98.50 184 SER A C 1
ATOM 1458 O O . SER A 1 184 ? 9.860 -2.473 12.007 1.00 98.50 184 SER A O 1
ATOM 1460 N N . LEU A 1 185 ? 9.367 -1.651 9.975 1.00 98.56 185 LEU A N 1
ATOM 1461 C CA . LEU A 1 185 ? 8.549 -0.549 10.471 1.00 98.56 185 LEU A CA 1
ATOM 1462 C C . LEU A 1 185 ? 7.287 -1.068 11.176 1.00 98.56 185 LEU A C 1
ATOM 1464 O O . LEU A 1 185 ? 6.912 -0.534 12.213 1.00 98.56 185 LEU A O 1
ATOM 1468 N N . ALA A 1 186 ? 6.660 -2.127 10.667 1.00 98.44 186 ALA A N 1
ATOM 1469 C CA . ALA A 1 186 ? 5.473 -2.732 11.266 1.00 98.44 186 ALA A CA 1
ATOM 1470 C C . ALA A 1 186 ? 5.722 -3.263 12.680 1.00 98.44 186 ALA A C 1
ATOM 1472 O O . ALA A 1 186 ? 4.895 -3.058 13.570 1.00 98.44 186 ALA A O 1
ATOM 1473 N N . ALA A 1 187 ? 6.888 -3.876 12.905 1.00 96.88 187 ALA A N 1
ATOM 1474 C CA . ALA A 1 187 ? 7.292 -4.364 14.221 1.00 96.88 187 ALA A CA 1
ATOM 1475 C C . ALA A 1 187 ? 7.483 -3.221 15.231 1.00 96.88 187 ALA A C 1
ATOM 1477 O O . ALA A 1 187 ? 7.006 -3.309 16.360 1.00 96.88 187 ALA A O 1
ATOM 1478 N N . THR A 1 188 ? 8.139 -2.133 14.817 1.00 98.00 188 THR A N 1
ATOM 1479 C CA . THR A 1 188 ? 8.445 -0.988 15.697 1.00 98.00 188 THR A CA 1
ATOM 1480 C C . THR A 1 188 ? 7.263 -0.042 15.888 1.00 98.00 188 THR A C 1
ATOM 1482 O O . THR A 1 188 ? 7.100 0.553 16.947 1.00 98.00 188 THR A O 1
ATOM 1485 N N . SER A 1 189 ? 6.413 0.088 14.871 1.00 97.50 189 SER A N 1
ATOM 1486 C CA . SER A 1 189 ? 5.240 0.962 14.868 1.00 97.50 189 SER A CA 1
ATOM 1487 C C . SER A 1 189 ? 3.943 0.190 15.092 1.00 97.50 189 SER A C 1
ATOM 1489 O O . SER A 1 189 ? 2.878 0.747 14.856 1.00 97.50 189 SER A O 1
ATOM 1491 N N . HIS A 1 190 ? 3.992 -1.064 15.546 1.00 96.75 190 HIS A N 1
ATOM 1492 C CA . HIS A 1 190 ? 2.839 -1.852 15.993 1.00 96.75 190 HIS A CA 1
ATOM 1493 C C . HIS A 1 190 ? 1.654 -1.906 15.014 1.00 96.75 190 HIS A C 1
ATOM 1495 O O . HIS A 1 190 ? 0.527 -1.660 15.425 1.00 96.75 190 HIS A O 1
ATOM 1501 N N . PHE A 1 191 ? 1.866 -2.194 13.732 1.00 98.25 191 PHE A N 1
ATOM 1502 C CA . PHE A 1 191 ? 0.777 -2.439 12.770 1.00 98.25 191 PHE A CA 1
ATOM 1503 C C . PHE A 1 191 ? 0.990 -3.768 12.040 1.00 98.25 191 PHE A C 1
ATOM 1505 O O . PHE A 1 191 ? 2.057 -4.371 12.138 1.00 98.25 191 PHE A O 1
ATOM 1512 N N . THR A 1 192 ? -0.027 -4.255 11.333 1.00 98.19 192 THR A N 1
ATOM 1513 C CA . THR A 1 192 ? 0.050 -5.530 10.607 1.00 98.19 192 THR A CA 1
ATOM 1514 C C . THR A 1 192 ? 0.465 -5.298 9.162 1.00 98.19 192 THR A C 1
ATOM 1516 O O . THR A 1 192 ? -0.104 -4.446 8.484 1.00 98.19 192 THR A O 1
ATOM 1519 N N . VAL A 1 193 ? 1.409 -6.095 8.663 1.00 98.56 193 VAL A N 1
ATOM 1520 C CA . VAL A 1 193 ? 1.747 -6.145 7.235 1.00 98.56 193 VAL A CA 1
ATOM 1521 C C . VAL A 1 193 ? 1.237 -7.441 6.630 1.00 98.56 193 VAL A C 1
ATOM 1523 O O . VAL A 1 193 ? 1.409 -8.503 7.226 1.00 98.56 193 VAL A O 1
ATOM 1526 N N . ILE A 1 194 ? 0.640 -7.355 5.441 1.00 98.06 194 ILE A N 1
ATOM 1527 C CA . ILE A 1 194 ? 0.225 -8.531 4.673 1.00 98.06 194 ILE A CA 1
ATOM 1528 C C . ILE A 1 194 ? 0.955 -8.620 3.336 1.00 98.06 194 ILE A C 1
ATOM 1530 O O . ILE A 1 194 ? 1.002 -7.664 2.560 1.00 98.06 194 ILE A O 1
ATOM 1534 N N . ASP A 1 195 ? 1.483 -9.807 3.051 1.00 97.94 195 ASP A N 1
ATOM 1535 C CA . ASP A 1 195 ? 1.907 -10.188 1.710 1.00 97.94 195 ASP A CA 1
ATOM 1536 C C . ASP A 1 195 ? 0.723 -10.826 0.976 1.00 97.94 195 ASP A C 1
ATOM 1538 O O . ASP A 1 195 ? 0.154 -11.824 1.419 1.00 97.94 195 ASP A O 1
ATOM 1542 N N . CYS A 1 196 ? 0.345 -10.240 -0.157 1.00 97.38 196 CYS A N 1
ATOM 1543 C CA . CYS A 1 196 ? -0.744 -10.736 -0.994 1.00 97.38 196 CYS A CA 1
ATOM 1544 C C . CYS A 1 196 ? -0.286 -11.788 -2.022 1.00 97.38 196 CYS A C 1
ATOM 1546 O O . CYS A 1 196 ? -1.090 -12.240 -2.839 1.00 97.38 196 CYS A O 1
ATOM 1548 N N . GLY A 1 197 ? 1.001 -12.152 -2.039 1.00 96.12 197 GLY A N 1
ATOM 1549 C CA . GLY A 1 197 ? 1.569 -13.134 -2.965 1.00 96.12 197 GLY A CA 1
ATOM 1550 C C . GLY A 1 197 ? 1.596 -12.658 -4.421 1.00 96.12 197 GLY A C 1
ATOM 1551 O O . GLY A 1 197 ? 1.584 -13.473 -5.349 1.00 96.12 197 GLY A O 1
ATOM 1552 N N . ILE A 1 198 ? 1.592 -11.343 -4.652 1.00 97.06 198 ILE A N 1
ATOM 1553 C CA . ILE A 1 198 ? 1.619 -10.760 -5.996 1.00 97.06 198 ILE A CA 1
ATOM 1554 C C . ILE A 1 198 ? 3.063 -10.636 -6.478 1.00 97.06 198 ILE A C 1
ATOM 1556 O O . ILE A 1 198 ? 3.794 -9.738 -6.076 1.00 97.06 198 ILE A O 1
ATOM 1560 N N . GLN A 1 199 ? 3.442 -11.543 -7.375 1.00 96.06 199 GLN A N 1
ATOM 1561 C CA . GLN A 1 199 ? 4.756 -11.608 -8.003 1.00 96.06 199 GLN A CA 1
ATOM 1562 C C . GLN A 1 199 ? 4.728 -11.012 -9.416 1.00 96.06 199 GLN A C 1
ATOM 1564 O O . GLN A 1 199 ? 3.669 -10.717 -9.973 1.00 96.06 199 GLN A O 1
ATOM 1569 N N . GLU A 1 200 ? 5.901 -10.868 -10.026 1.00 95.88 200 GLU A N 1
ATOM 1570 C CA . GLU A 1 200 ? 6.068 -10.245 -11.339 1.00 95.88 200 GLU A CA 1
ATOM 1571 C C . GLU A 1 200 ? 5.229 -10.885 -12.454 1.00 95.88 200 GLU A C 1
ATOM 1573 O O . GLU A 1 200 ? 4.670 -10.181 -13.296 1.00 95.88 200 GLU A O 1
ATOM 1578 N N . GLN A 1 201 ? 5.097 -12.214 -12.459 1.00 97.06 201 GLN A N 1
ATOM 1579 C CA . GLN A 1 201 ? 4.292 -12.943 -13.443 1.00 97.06 201 GLN A CA 1
ATOM 1580 C C . GLN A 1 201 ? 2.781 -12.712 -13.285 1.00 97.06 201 GLN A C 1
ATOM 1582 O O . GLN A 1 201 ? 1.996 -13.118 -14.147 1.00 97.06 201 GLN A O 1
ATOM 1587 N N . HIS A 1 202 ? 2.355 -12.073 -12.190 1.00 97.81 202 HIS A N 1
ATOM 1588 C CA . HIS A 1 202 ? 0.962 -11.703 -11.955 1.00 97.81 202 HIS A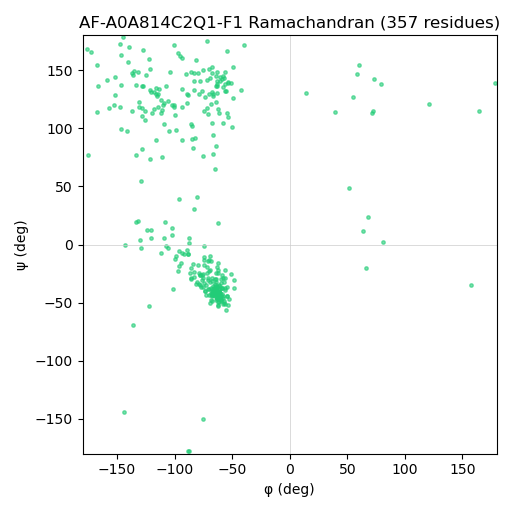 CA 1
ATOM 1589 C C . HIS A 1 202 ? 0.600 -10.328 -12.531 1.00 97.81 202 HIS A C 1
ATOM 1591 O O . HIS A 1 202 ? -0.582 -9.975 -12.562 1.00 97.81 202 HIS A O 1
ATOM 1597 N N . ILE A 1 203 ? 1.581 -9.566 -13.016 1.00 97.50 203 ILE A N 1
ATOM 1598 C CA . ILE A 1 203 ? 1.385 -8.214 -13.540 1.00 97.50 203 ILE A CA 1
ATOM 1599 C C . ILE A 1 203 ? 0.910 -8.261 -14.999 1.00 97.50 203 ILE A C 1
ATOM 1601 O O . ILE A 1 203 ? 1.311 -9.111 -15.794 1.00 97.50 203 ILE A O 1
ATOM 1605 N N . ALA A 1 204 ? -0.008 -7.364 -15.344 1.00 97.38 204 ALA A N 1
ATOM 1606 C CA . ALA A 1 204 ? -0.569 -7.210 -16.675 1.00 97.38 204 ALA A CA 1
ATOM 1607 C C . ALA A 1 204 ? 0.440 -6.592 -17.660 1.00 97.38 204 ALA A C 1
ATOM 1609 O O . ALA A 1 204 ? 1.548 -6.179 -17.311 1.00 97.38 204 ALA A O 1
ATOM 1610 N N . ASN A 1 205 ? 0.037 -6.505 -18.929 1.00 97.50 205 ASN A N 1
ATOM 1611 C CA . ASN A 1 205 ? 0.897 -6.001 -20.002 1.00 97.50 205 ASN A CA 1
ATOM 1612 C C . ASN A 1 205 ? 1.286 -4.526 -19.827 1.00 97.50 205 ASN A C 1
ATOM 1614 O O . ASN A 1 205 ? 2.340 -4.129 -20.312 1.00 97.50 205 ASN A O 1
ATOM 1618 N N . ASP A 1 206 ? 0.484 -3.743 -19.101 1.00 97.19 206 ASP A N 1
ATOM 1619 C CA . ASP A 1 206 ? 0.776 -2.342 -18.773 1.00 97.19 206 ASP A CA 1
ATOM 1620 C C . ASP A 1 206 ? 1.860 -2.160 -17.700 1.00 97.19 206 ASP A C 1
ATOM 1622 O O . ASP A 1 206 ? 2.210 -1.026 -17.362 1.00 97.19 206 ASP A O 1
ATOM 1626 N N . LYS A 1 207 ? 2.391 -3.276 -17.178 1.00 97.50 207 LYS A N 1
ATOM 1627 C CA . LYS A 1 207 ? 3.501 -3.331 -16.226 1.00 97.50 207 LYS A CA 1
ATOM 1628 C C . LYS A 1 207 ? 3.209 -2.674 -14.873 1.00 97.50 207 LYS A C 1
ATOM 1630 O O . LYS A 1 207 ? 4.139 -2.515 -14.086 1.00 97.50 207 LYS A O 1
ATOM 1635 N N . ILE A 1 208 ? 1.952 -2.330 -14.583 1.00 96.38 208 ILE A N 1
ATOM 1636 C CA . ILE A 1 208 ? 1.523 -1.765 -13.295 1.00 96.38 208 ILE A CA 1
ATOM 1637 C C . ILE A 1 208 ? 0.449 -2.637 -12.663 1.00 96.38 208 ILE A C 1
ATOM 1639 O O . ILE A 1 208 ? 0.551 -2.989 -11.493 1.00 96.38 208 ILE A O 1
ATOM 1643 N N . HIS A 1 209 ? -0.617 -2.934 -13.406 1.00 96.88 209 HIS A N 1
ATOM 1644 C CA . HIS A 1 209 ? -1.825 -3.491 -12.819 1.00 96.88 209 HIS A CA 1
ATOM 1645 C C . HIS A 1 209 ? -1.714 -4.998 -12.645 1.00 96.88 209 HIS A C 1
ATOM 1647 O O . HIS A 1 209 ? -1.133 -5.698 -13.471 1.00 96.88 209 HIS A O 1
ATOM 1653 N N . ILE A 1 210 ? -2.352 -5.527 -11.604 1.00 96.81 210 ILE A N 1
ATOM 1654 C CA . ILE A 1 210 ? -2.498 -6.973 -11.446 1.00 96.81 210 ILE A CA 1
ATOM 1655 C C . ILE A 1 210 ? -3.400 -7.496 -12.566 1.00 96.81 210 ILE A C 1
ATOM 1657 O O . ILE A 1 210 ? -4.512 -6.990 -12.788 1.00 96.81 210 ILE A O 1
ATOM 1661 N N . ASN A 1 211 ? -2.936 -8.535 -13.260 1.00 96.50 211 ASN A N 1
ATOM 1662 C CA . ASN A 1 211 ? -3.739 -9.235 -14.250 1.00 96.50 211 ASN A CA 1
ATOM 1663 C C . ASN A 1 211 ? -5.036 -9.723 -13.592 1.00 96.50 211 ASN A C 1
ATOM 1665 O O . ASN A 1 211 ? -5.010 -10.326 -12.520 1.00 96.50 211 ASN A O 1
ATOM 1669 N N . VAL A 1 212 ? -6.176 -9.480 -14.245 1.00 94.69 212 VAL A N 1
ATOM 1670 C CA . VAL A 1 212 ? -7.519 -9.766 -13.712 1.00 94.69 212 VAL A CA 1
ATOM 1671 C C . VAL A 1 212 ? -7.626 -11.180 -13.134 1.00 94.69 212 VAL A C 1
ATOM 1673 O O . VAL A 1 212 ? -8.229 -11.356 -12.077 1.00 94.69 212 VAL A O 1
ATOM 1676 N N . LYS A 1 213 ? -6.973 -12.169 -13.761 1.00 96.19 213 LYS A N 1
ATOM 1677 C CA . LYS A 1 213 ? -6.999 -13.570 -13.313 1.00 96.19 213 LYS A CA 1
ATOM 1678 C C . LYS A 1 213 ? -6.393 -13.800 -11.922 1.00 96.19 213 LYS A C 1
ATOM 1680 O O . LYS A 1 213 ? -6.746 -14.782 -11.284 1.00 96.19 213 LYS A O 1
ATOM 1685 N N . PHE A 1 214 ? -5.530 -12.907 -11.438 1.00 96.50 214 PHE A N 1
ATOM 1686 C CA . PHE A 1 214 ? -4.831 -13.024 -10.152 1.00 96.50 214 PHE A CA 1
ATOM 1687 C C . PHE A 1 214 ? -5.338 -12.064 -9.071 1.00 96.50 214 PHE A C 1
ATOM 1689 O O . PHE A 1 214 ? -4.868 -12.128 -7.940 1.00 96.50 214 PHE A O 1
ATOM 1696 N N . ARG A 1 215 ? -6.318 -11.197 -9.365 1.00 93.94 215 ARG A N 1
ATOM 1697 C CA . ARG A 1 215 ? -6.856 -10.241 -8.374 1.00 93.94 215 ARG A CA 1
ATOM 1698 C C . ARG A 1 215 ? -7.445 -10.922 -7.137 1.00 93.94 215 ARG A C 1
ATOM 1700 O O . ARG A 1 215 ? -7.364 -10.374 -6.045 1.00 93.94 215 ARG A O 1
ATOM 1707 N N . HIS A 1 216 ? -7.973 -12.134 -7.306 1.00 93.88 216 HIS A N 1
ATOM 1708 C CA . HIS A 1 216 ? -8.495 -12.945 -6.208 1.00 93.88 216 HIS A CA 1
ATOM 1709 C C . HIS A 1 216 ? -7.449 -13.236 -5.120 1.00 93.88 216 HIS A C 1
ATOM 1711 O O . HIS A 1 216 ? -7.822 -13.343 -3.963 1.00 93.88 216 HIS A O 1
ATOM 1717 N N . LEU A 1 217 ? -6.153 -13.296 -5.455 1.00 95.62 217 LEU A N 1
ATOM 1718 C CA . LEU A 1 217 ? -5.091 -13.528 -4.468 1.00 95.62 217 LEU A CA 1
ATOM 1719 C C . LEU A 1 217 ? -5.017 -12.399 -3.435 1.00 95.62 217 LEU A C 1
ATOM 1721 O O . LEU A 1 217 ? -4.854 -12.661 -2.248 1.00 95.62 217 LEU A O 1
ATOM 1725 N N . VAL A 1 218 ? -5.196 -11.152 -3.880 1.00 95.25 218 VAL A N 1
ATOM 1726 C CA . VAL A 1 218 ? -5.200 -9.984 -2.989 1.00 95.25 218 VAL A CA 1
ATOM 1727 C C . VAL A 1 218 ? -6.413 -10.018 -2.069 1.00 95.25 218 VAL A C 1
ATOM 1729 O O . VAL A 1 218 ? -6.288 -9.795 -0.868 1.00 95.25 218 VAL A O 1
ATOM 1732 N N . PHE A 1 219 ? -7.584 -10.336 -2.623 1.00 92.31 219 PHE A N 1
ATOM 1733 C CA . PHE A 1 219 ? -8.816 -10.431 -1.844 1.00 92.31 219 PHE A CA 1
ATOM 1734 C C . PHE A 1 219 ? -8.744 -11.556 -0.812 1.00 92.31 219 PHE A C 1
ATOM 1736 O O . PHE A 1 219 ? -9.017 -11.308 0.357 1.00 92.31 219 PHE A O 1
ATOM 1743 N N . ASP A 1 220 ? -8.314 -12.753 -1.219 1.00 93.88 220 ASP A N 1
ATOM 1744 C CA . ASP A 1 220 ? -8.139 -13.899 -0.326 1.00 93.88 220 ASP A CA 1
ATOM 1745 C C . ASP A 1 220 ? -7.156 -13.556 0.805 1.00 93.88 220 ASP A C 1
ATOM 1747 O O . ASP A 1 220 ? -7.428 -13.852 1.964 1.00 93.88 220 ASP A O 1
ATOM 1751 N N . ALA A 1 221 ? -6.032 -12.897 0.501 1.00 96.12 221 ALA A N 1
ATOM 1752 C CA . ALA A 1 221 ? -5.049 -12.500 1.510 1.00 96.12 221 ALA A CA 1
ATOM 1753 C C . ALA A 1 221 ? -5.622 -11.505 2.531 1.00 96.12 221 ALA A C 1
ATOM 1755 O O . ALA A 1 221 ? -5.443 -11.697 3.734 1.00 96.12 221 ALA A O 1
ATOM 1756 N N . ILE A 1 222 ? -6.344 -10.477 2.066 1.00 94.69 222 ILE A N 1
ATOM 1757 C CA . ILE A 1 222 ? -7.006 -9.509 2.948 1.00 94.69 222 ILE A CA 1
ATOM 1758 C C . ILE A 1 222 ? -8.051 -10.219 3.811 1.00 94.69 222 ILE A C 1
ATOM 1760 O O . ILE A 1 222 ? -7.986 -10.113 5.030 1.00 94.69 222 ILE A O 1
ATOM 1764 N N . LEU A 1 223 ? -8.974 -10.976 3.210 1.00 92.44 223 LEU A N 1
ATOM 1765 C CA . LEU A 1 223 ? -10.054 -11.650 3.940 1.00 92.44 223 LEU A CA 1
ATOM 1766 C C . LEU A 1 223 ? -9.521 -12.643 4.975 1.00 92.44 223 LEU A C 1
ATOM 1768 O O . LEU A 1 223 ? -9.955 -12.597 6.121 1.00 92.44 223 LEU A O 1
ATOM 1772 N N . ASN A 1 224 ? -8.519 -13.453 4.621 1.00 93.38 224 ASN A N 1
ATOM 1773 C CA . ASN A 1 224 ? -7.873 -14.366 5.567 1.00 93.38 224 ASN A CA 1
ATOM 1774 C C . ASN A 1 224 ? -7.262 -13.615 6.761 1.00 93.38 224 ASN A C 1
ATOM 1776 O O . ASN A 1 224 ? -7.309 -14.105 7.890 1.00 93.38 224 ASN A O 1
ATOM 1780 N N . GLN A 1 225 ? -6.688 -12.429 6.531 1.00 94.69 225 GLN A N 1
ATOM 1781 C CA . GLN A 1 225 ? -6.161 -11.606 7.616 1.00 94.69 225 GLN A CA 1
ATOM 1782 C C . GLN A 1 225 ? -7.281 -11.050 8.501 1.00 94.69 225 GLN A C 1
ATOM 1784 O O . GLN A 1 225 ? -7.138 -11.042 9.726 1.00 94.69 225 GLN A O 1
ATOM 1789 N N . LEU A 1 226 ? -8.389 -10.598 7.906 1.00 91.75 226 LEU A N 1
ATOM 1790 C CA . LEU A 1 226 ? -9.549 -10.131 8.663 1.00 91.75 226 LEU A CA 1
ATOM 1791 C C . LEU A 1 226 ? -10.119 -11.276 9.515 1.00 91.75 226 LEU A C 1
ATOM 1793 O O . LEU A 1 226 ? -10.226 -11.122 10.730 1.00 91.75 226 LEU A O 1
ATOM 1797 N N . ASP A 1 227 ? -10.354 -12.451 8.924 1.00 90.38 227 ASP A N 1
ATOM 1798 C CA . ASP A 1 227 ? -10.799 -13.662 9.629 1.00 90.38 227 ASP A CA 1
ATOM 1799 C C . ASP A 1 227 ? -9.877 -13.987 10.819 1.00 90.38 227 ASP A C 1
ATOM 1801 O O . ASP A 1 227 ? -10.339 -14.228 11.938 1.00 90.38 227 ASP A O 1
ATOM 1805 N N . HIS A 1 228 ? -8.556 -13.946 10.602 1.00 89.44 228 HIS A N 1
ATOM 1806 C CA . HIS A 1 228 ? -7.570 -14.201 11.652 1.00 89.44 228 HIS A CA 1
ATOM 1807 C C . HIS A 1 228 ? -7.697 -13.211 12.817 1.00 89.44 228 HIS A C 1
ATOM 1809 O O . HIS A 1 228 ? -7.690 -13.619 13.983 1.00 89.44 228 HIS A O 1
ATOM 1815 N N . ASN A 1 229 ? -7.866 -11.924 12.506 1.00 87.19 229 ASN A N 1
ATOM 1816 C CA . ASN A 1 229 ? -8.015 -10.866 13.500 1.00 87.19 229 ASN A CA 1
ATOM 1817 C C . ASN A 1 229 ? -9.330 -10.980 14.289 1.00 87.19 229 ASN A C 1
ATOM 1819 O O . ASN A 1 229 ? -9.352 -10.600 15.458 1.00 87.19 229 ASN A O 1
ATOM 1823 N N . HIS A 1 230 ? -10.398 -11.534 13.705 1.00 81.88 230 HIS A N 1
ATOM 1824 C CA . HIS A 1 230 ? -11.667 -11.756 14.413 1.00 81.88 230 HIS A CA 1
ATOM 1825 C C . HIS A 1 230 ? -11.672 -12.977 15.319 1.00 81.88 230 HIS A C 1
ATOM 1827 O O . HIS A 1 230 ? -12.302 -12.952 16.377 1.00 81.88 230 HIS A O 1
ATOM 1833 N N . LEU A 1 231 ? -10.967 -14.038 14.936 1.00 75.94 231 LEU A N 1
ATOM 1834 C CA . LEU A 1 231 ? -10.929 -15.266 15.726 1.00 75.94 231 LEU A CA 1
ATOM 1835 C C . LEU A 1 231 ? -10.015 -15.136 16.956 1.00 75.94 231 LEU A C 1
ATOM 1837 O O . LEU A 1 231 ? -10.300 -15.732 17.994 1.00 75.94 231 LEU A O 1
ATOM 1841 N N . LEU A 1 232 ? -8.957 -14.323 16.888 1.00 66.88 232 LEU A N 1
ATOM 1842 C CA . LEU A 1 232 ? -7.975 -14.157 17.971 1.00 66.88 232 LEU A CA 1
ATOM 1843 C C . LEU A 1 232 ? -8.559 -13.652 19.310 1.00 66.88 232 LEU A C 1
ATOM 1845 O O . LEU A 1 232 ? -8.290 -14.286 20.335 1.00 66.88 232 LEU A O 1
ATOM 1849 N N . PRO A 1 233 ? -9.383 -12.584 19.355 1.00 58.53 233 PRO A N 1
ATOM 1850 C CA . PRO A 1 233 ? -9.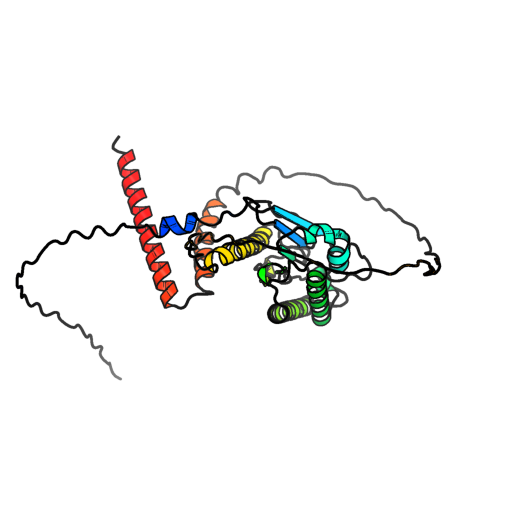976 -12.104 20.604 1.00 58.53 233 PRO A CA 1
ATOM 1851 C C . PRO A 1 233 ? -10.841 -13.155 21.308 1.00 58.53 233 PRO A C 1
ATOM 1853 O O . PRO A 1 233 ? -10.855 -13.214 22.534 1.00 58.53 233 PRO A O 1
ATOM 1856 N N . SER A 1 234 ? -11.518 -14.025 20.548 1.00 54.12 234 SER A N 1
ATOM 1857 C CA . SER A 1 234 ? -12.387 -15.067 21.114 1.00 54.12 234 SER A CA 1
ATOM 1858 C C . SER A 1 234 ? -11.628 -16.177 21.852 1.00 54.12 234 SER A C 1
ATOM 1860 O O . SER A 1 234 ? -12.201 -16.832 22.718 1.00 54.12 234 SER A O 1
ATOM 1862 N N . LEU A 1 235 ? -10.339 -16.368 21.544 1.00 53.38 235 LEU A N 1
ATOM 1863 C CA . LEU A 1 235 ? -9.500 -17.424 22.123 1.00 53.38 235 LEU A CA 1
ATOM 1864 C C . LEU A 1 235 ? -8.640 -16.944 23.298 1.00 53.38 235 LEU A C 1
ATOM 1866 O O . LEU A 1 235 ? -8.213 -17.761 24.109 1.00 53.38 235 LEU A O 1
ATOM 1870 N N . LEU A 1 236 ? -8.365 -15.639 23.380 1.00 48.66 236 LEU A N 1
ATOM 1871 C CA . LEU A 1 236 ? -7.481 -15.054 24.395 1.00 48.66 236 LEU A CA 1
ATOM 1872 C C . LEU A 1 236 ? -8.226 -14.441 25.584 1.00 48.66 236 LEU A C 1
ATOM 1874 O O . LEU A 1 236 ? -7.593 -14.108 26.584 1.00 48.66 236 LEU A O 1
ATOM 1878 N N . MET A 1 237 ? -9.551 -14.296 25.517 1.00 46.72 237 MET A N 1
ATOM 1879 C CA . MET A 1 237 ? -10.323 -13.926 26.699 1.00 46.72 237 MET A CA 1
ATOM 1880 C C . MET A 1 237 ? -10.428 -15.150 27.623 1.00 46.72 237 MET A C 1
ATOM 1882 O O . MET A 1 237 ? -11.059 -16.136 27.230 1.00 46.72 237 MET A O 1
ATOM 1886 N N . PRO A 1 238 ? -9.847 -15.130 28.842 1.00 46.38 238 PRO A N 1
ATOM 1887 C CA . PRO A 1 238 ? -10.101 -16.192 29.804 1.00 46.38 238 PRO A CA 1
ATOM 1888 C C . PRO A 1 238 ? -11.612 -16.266 30.054 1.00 46.38 238 PRO A C 1
ATOM 1890 O O . PRO A 1 238 ? -12.276 -15.220 30.061 1.00 46.38 238 PRO A O 1
ATOM 1893 N N . PRO A 1 239 ? -12.185 -17.468 30.247 1.00 51.03 239 PRO A N 1
ATOM 1894 C CA . PRO A 1 239 ? -13.589 -17.587 30.597 1.00 51.03 239 PRO A CA 1
ATOM 1895 C C . PRO A 1 239 ? -13.821 -16.734 31.843 1.00 51.03 239 PRO A C 1
ATOM 1897 O O . PRO A 1 239 ? -13.268 -17.012 32.905 1.00 51.03 239 PRO A O 1
ATOM 1900 N N . ARG A 1 240 ? -14.597 -15.651 31.707 1.00 50.66 240 ARG A N 1
ATOM 1901 C CA . ARG A 1 240 ? -15.032 -14.858 32.857 1.00 50.66 240 ARG A CA 1
ATOM 1902 C C . ARG A 1 240 ? -15.788 -15.810 33.777 1.00 50.66 240 ARG A C 1
ATOM 1904 O O . ARG A 1 240 ? -16.917 -16.189 33.462 1.00 50.66 240 ARG A O 1
ATOM 1911 N N . SER A 1 241 ? -15.155 -16.219 34.878 1.00 40.16 241 SER A N 1
ATOM 1912 C CA . SER A 1 241 ? -15.800 -16.988 35.938 1.00 40.16 241 SER A CA 1
ATOM 1913 C C . SER A 1 241 ? -17.036 -16.228 36.382 1.00 40.16 241 SER A C 1
ATOM 1915 O O . SER A 1 241 ? -16.962 -15.151 36.970 1.00 40.16 241 SER A O 1
ATOM 1917 N N . ARG A 1 242 ? -18.197 -16.786 36.051 1.00 48.97 242 ARG A N 1
ATOM 1918 C CA . ARG A 1 242 ? -19.517 -16.206 36.295 1.00 48.97 242 ARG A CA 1
ATOM 1919 C C . ARG A 1 242 ? -19.966 -16.440 37.743 1.00 48.97 242 ARG A C 1
ATOM 1921 O O . ARG A 1 242 ? -21.123 -16.762 37.981 1.00 48.97 242 ARG A O 1
ATOM 1928 N N . SER A 1 243 ? -19.053 -16.293 38.703 1.00 47.97 243 SER A N 1
ATOM 1929 C CA . SER A 1 243 ? -19.337 -16.379 40.136 1.00 47.97 243 SER A CA 1
ATOM 1930 C C . SER A 1 243 ? -18.935 -15.079 40.830 1.00 47.97 243 SER A C 1
ATOM 1932 O O . SER A 1 243 ? -17.950 -15.009 41.558 1.00 47.97 243 SER A O 1
ATOM 1934 N N . GLN A 1 244 ? -19.723 -14.033 40.620 1.00 45.44 244 GLN A N 1
ATOM 1935 C CA . GLN A 1 244 ? -19.935 -13.062 41.685 1.00 45.44 244 GLN A CA 1
ATOM 1936 C C . GLN A 1 244 ? -21.413 -13.119 42.030 1.00 45.44 244 GLN A C 1
ATOM 1938 O O . GLN A 1 244 ? -22.267 -12.486 41.412 1.00 45.44 244 GLN A O 1
ATOM 1943 N N . PHE A 1 245 ? -21.688 -14.007 42.984 1.00 43.22 245 PHE A N 1
ATOM 1944 C CA . PHE A 1 245 ? -22.876 -13.955 43.809 1.00 43.22 245 PHE A CA 1
ATOM 1945 C C . PHE A 1 245 ? -22.992 -12.532 44.358 1.00 43.22 245 PHE A C 1
ATOM 1947 O O . PHE A 1 245 ? -22.044 -11.990 44.924 1.00 43.22 245 PHE A O 1
ATOM 1954 N N . LYS A 1 246 ? -24.154 -11.924 44.130 1.00 44.97 246 LYS A N 1
ATOM 1955 C CA . LYS A 1 246 ? -24.547 -10.664 44.748 1.00 44.97 246 LYS A CA 1
ATOM 1956 C C . LYS A 1 246 ? -24.587 -10.872 46.260 1.00 44.97 246 LYS A C 1
ATOM 1958 O O . LYS A 1 246 ? -25.465 -11.581 46.741 1.00 44.97 246 LYS A O 1
ATOM 1963 N N . SER A 1 247 ? -23.693 -10.216 46.986 1.00 39.22 247 SER A N 1
ATOM 1964 C CA . SER A 1 247 ? -23.926 -9.901 48.392 1.00 39.22 247 SER A CA 1
ATOM 1965 C C . SER A 1 247 ? -24.398 -8.458 48.448 1.00 39.22 247 SER A C 1
ATOM 1967 O O . SER A 1 247 ? -23.619 -7.518 48.309 1.00 39.22 247 SER A O 1
ATOM 1969 N N . SER A 1 248 ? -25.713 -8.303 48.547 1.00 47.31 248 SER A N 1
ATOM 1970 C CA . SER A 1 248 ? -26.371 -7.032 48.809 1.00 47.31 248 SER A CA 1
ATOM 1971 C C . SER A 1 248 ? -26.118 -6.642 50.262 1.00 47.31 248 SER A C 1
ATOM 1973 O O . SER A 1 248 ? -26.577 -7.329 51.169 1.00 47.31 248 SER A O 1
ATOM 1975 N N . SER A 1 249 ? -25.443 -5.523 50.487 1.00 41.16 249 SER A N 1
ATOM 1976 C CA . SER A 1 249 ? -25.491 -4.811 51.762 1.00 41.16 249 SER A CA 1
ATOM 1977 C C . SER A 1 249 ? -25.498 -3.315 51.474 1.00 41.16 249 SER A C 1
ATOM 1979 O O . SER A 1 249 ? -24.477 -2.698 51.183 1.00 41.16 249 SER A O 1
ATOM 1981 N N . SER A 1 250 ? -26.706 -2.769 51.492 1.00 45.94 250 SER A N 1
ATOM 1982 C CA . SER A 1 250 ? -27.028 -1.363 51.706 1.00 45.94 250 SER A CA 1
ATOM 1983 C C . SER A 1 250 ? -26.445 -0.860 53.028 1.00 45.94 250 SER A C 1
ATOM 1985 O O . SER A 1 250 ? -26.622 -1.566 54.011 1.00 45.94 250 SER A O 1
ATOM 1987 N N . ILE A 1 251 ? -25.881 0.354 53.072 1.00 45.12 251 ILE A N 1
ATOM 1988 C CA . ILE A 1 251 ? -25.983 1.299 54.205 1.00 45.12 251 IL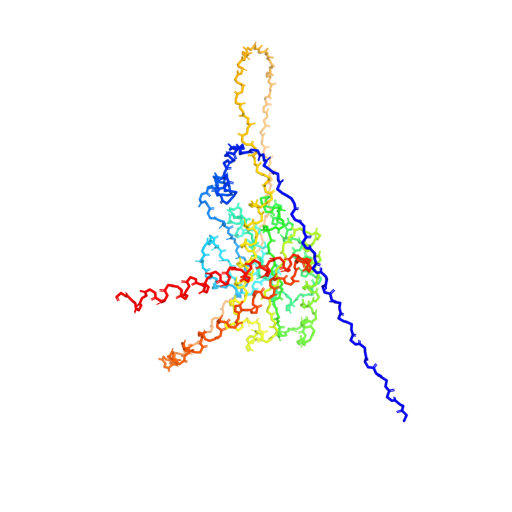E A CA 1
ATOM 1989 C C . ILE A 1 251 ? -25.719 2.736 53.688 1.00 45.12 251 ILE A C 1
ATOM 1991 O O . ILE A 1 251 ? -24.668 3.037 53.133 1.00 45.12 251 ILE A O 1
ATOM 1995 N N . LEU A 1 252 ? -26.769 3.551 53.828 1.00 38.91 252 LEU A N 1
ATOM 1996 C CA . LEU A 1 252 ? -26.914 5.003 54.047 1.00 38.91 252 LEU A CA 1
ATOM 1997 C C . LEU A 1 252 ? -25.732 5.991 53.846 1.00 38.91 252 LEU A C 1
ATOM 1999 O O . LEU A 1 252 ? -24.680 5.880 54.462 1.00 38.91 252 LEU A O 1
ATOM 2003 N N . SER A 1 253 ? -26.012 7.066 53.093 1.00 43.56 253 SER A N 1
ATOM 2004 C CA . SER A 1 253 ? -25.464 8.445 53.255 1.00 43.56 253 SER A CA 1
ATOM 2005 C C . SER A 1 253 ? -26.343 9.248 54.259 1.00 43.56 253 SER A C 1
ATOM 2007 O O . SER A 1 253 ? -27.346 8.652 54.668 1.00 43.56 253 SER A O 1
ATOM 2009 N N . PRO A 1 254 ? -26.151 10.562 54.606 1.00 60.38 254 PRO A N 1
ATOM 2010 C CA . PRO A 1 254 ? -25.229 11.653 54.148 1.00 60.38 254 PRO A CA 1
ATOM 2011 C C . PRO A 1 254 ? -24.775 12.590 55.348 1.00 60.38 254 PRO A C 1
ATOM 2013 O O . PRO A 1 254 ? -24.691 12.026 56.439 1.00 60.38 254 PRO A O 1
ATOM 2016 N N . PRO A 1 255 ? -24.563 13.955 55.307 1.00 57.50 255 PRO A N 1
ATOM 2017 C CA . PRO A 1 255 ? -24.369 14.977 54.231 1.00 57.50 255 PRO A CA 1
ATOM 2018 C C . PRO A 1 255 ? -23.299 16.122 54.445 1.00 57.50 255 PRO A C 1
ATOM 2020 O O . PRO A 1 255 ? -22.878 16.387 55.562 1.00 57.50 255 PRO A O 1
ATOM 2023 N N . SER A 1 256 ? -23.022 16.884 53.351 1.00 41.19 256 SER A N 1
ATOM 2024 C CA . SER A 1 256 ? -22.694 18.352 53.187 1.00 41.19 256 SER A CA 1
ATOM 2025 C C . SER A 1 256 ? -21.470 18.996 53.907 1.00 41.19 256 SER A C 1
ATOM 2027 O O . SER A 1 256 ? -21.156 18.594 55.011 1.00 41.19 256 SER A O 1
ATOM 2029 N N . SER A 1 257 ? -20.727 20.005 53.394 1.00 37.31 257 SER A N 1
ATOM 2030 C CA . SER A 1 257 ? -21.142 21.320 52.836 1.00 37.31 257 SER A CA 1
ATOM 2031 C C . SER A 1 257 ? -19.976 22.198 52.253 1.00 37.31 257 SER A C 1
ATOM 2033 O O . SER A 1 257 ? -18.811 21.944 52.540 1.00 37.31 257 SER A O 1
ATOM 2035 N N . HIS A 1 258 ? -20.354 23.276 51.519 1.00 39.31 258 HIS A N 1
ATOM 2036 C CA . HIS A 1 258 ? -19.632 24.542 51.157 1.00 39.31 258 HIS A CA 1
ATOM 2037 C C . HIS A 1 258 ? -18.488 24.495 50.101 1.00 39.31 258 HIS A C 1
ATOM 2039 O O . HIS A 1 258 ? -17.731 23.542 50.068 1.00 39.31 258 HIS A O 1
ATOM 2045 N N . SER A 1 259 ? -18.250 25.458 49.187 1.00 37.44 259 SER A N 1
ATOM 2046 C CA . SER A 1 259 ? -18.779 26.807 48.871 1.00 37.44 259 SER A CA 1
ATOM 2047 C C . SER A 1 259 ? -18.277 27.283 47.471 1.00 37.44 259 SER A C 1
ATOM 2049 O O . SER A 1 259 ? -17.226 26.859 47.001 1.00 37.44 259 SER A O 1
ATOM 2051 N N . LEU A 1 260 ? -19.036 28.178 46.814 1.00 38.91 260 LEU A N 1
ATOM 2052 C CA . LEU A 1 260 ? -18.672 29.074 45.674 1.00 38.91 260 LEU A CA 1
ATOM 2053 C C . LEU A 1 260 ? -18.105 30.423 46.230 1.00 38.91 260 LEU A C 1
ATOM 2055 O O . LEU A 1 260 ? -18.122 30.523 47.460 1.00 38.91 260 LEU A O 1
ATOM 2059 N N . PRO A 1 261 ? -17.705 31.498 45.474 1.00 56.62 261 PRO A N 1
ATOM 2060 C CA . PRO A 1 261 ? -17.834 31.822 44.024 1.00 56.62 261 PRO A CA 1
ATOM 2061 C C . PRO A 1 261 ? -16.640 32.601 43.358 1.00 56.62 261 PRO A C 1
ATOM 2063 O O . PRO A 1 261 ? -15.708 33.030 44.027 1.00 56.62 261 PRO A O 1
ATOM 2066 N N . SER A 1 262 ? -16.707 32.878 42.038 1.00 33.12 262 SER A N 1
ATOM 2067 C CA . SER A 1 262 ? -16.383 34.173 41.341 1.00 33.12 262 SER A CA 1
ATOM 2068 C C . SER A 1 262 ? -16.209 33.946 39.818 1.00 33.12 262 SER A C 1
ATOM 2070 O O . SER A 1 262 ? -15.537 33.012 39.406 1.00 33.12 262 SER A O 1
ATOM 2072 N N . LYS A 1 263 ? -17.071 34.513 38.955 1.00 37.06 263 LYS A N 1
ATOM 2073 C CA . LYS A 1 263 ? -17.035 35.815 38.231 1.00 37.06 263 LYS A CA 1
ATOM 2074 C C . LYS A 1 263 ? -16.002 35.933 37.069 1.00 37.06 263 LYS A C 1
ATOM 2076 O O . LYS A 1 263 ? -14.802 35.953 37.288 1.00 37.06 263 LYS A O 1
ATOM 2081 N N . THR A 1 264 ? -16.584 36.052 35.863 1.00 38.34 264 THR A N 1
ATOM 2082 C CA . THR A 1 264 ? -16.198 36.493 34.481 1.00 38.34 264 THR A CA 1
ATOM 2083 C C . THR A 1 264 ? -15.264 37.723 34.352 1.00 38.34 264 THR A C 1
ATOM 2085 O O . THR A 1 264 ? -15.118 38.382 35.381 1.00 38.34 264 THR A O 1
ATOM 2088 N N . PRO A 1 265 ? -14.704 38.133 33.162 1.00 51.69 265 PRO A N 1
ATOM 2089 C CA . PRO A 1 265 ? -15.243 38.095 31.761 1.00 51.69 265 PRO A CA 1
ATOM 2090 C C . PRO A 1 265 ? -14.244 37.711 30.613 1.00 51.69 265 PRO A C 1
ATOM 2092 O O . PRO A 1 265 ? -13.057 37.568 30.863 1.00 51.69 265 PRO A O 1
ATOM 2095 N N . ILE A 1 266 ? -14.660 37.216 29.429 1.00 38.38 266 ILE A N 1
ATOM 2096 C CA . ILE A 1 266 ? -15.057 37.807 28.105 1.00 38.38 266 ILE A CA 1
ATOM 2097 C C . ILE A 1 266 ? -14.054 38.766 27.380 1.00 38.38 266 ILE A C 1
ATOM 2099 O O . ILE A 1 266 ? -13.728 39.813 27.925 1.00 38.38 266 ILE A O 1
ATOM 2103 N N . ILE A 1 267 ? -13.760 38.439 26.094 1.00 36.75 267 ILE A N 1
ATOM 2104 C CA . ILE A 1 267 ? -13.607 39.280 24.858 1.00 36.75 267 ILE A CA 1
ATOM 2105 C C . ILE A 1 267 ? -12.238 39.237 24.108 1.00 36.75 267 ILE A C 1
ATOM 2107 O O . ILE A 1 267 ? -11.220 39.630 24.657 1.00 36.75 267 ILE A O 1
ATOM 2111 N N . GLU A 1 268 ? -12.323 38.832 22.816 1.00 33.34 268 GLU A N 1
ATOM 2112 C CA . GLU A 1 268 ? -11.519 39.180 21.604 1.00 33.34 268 GLU A CA 1
ATOM 2113 C C . GLU A 1 268 ? -10.002 38.894 21.574 1.00 33.34 268 GLU A C 1
ATOM 2115 O O . GLU A 1 268 ? -9.348 38.802 22.594 1.00 33.34 268 GLU A O 1
ATOM 2120 N N . GLN A 1 269 ? -9.293 38.698 20.459 1.00 34.72 269 GLN A N 1
ATOM 2121 C CA . GLN A 1 269 ? -9.461 38.905 19.015 1.00 34.72 269 GLN A CA 1
ATOM 2122 C C . GLN A 1 269 ? -8.303 38.087 18.392 1.00 34.72 269 GLN A C 1
ATOM 2124 O O . GLN A 1 269 ? -7.179 38.190 18.879 1.00 34.72 269 GLN A O 1
ATOM 2129 N N . PHE A 1 270 ? -8.501 37.318 17.317 1.00 39.75 270 PHE A N 1
ATOM 2130 C CA . PHE A 1 270 ? -7.368 36.933 16.462 1.00 39.75 270 PHE A CA 1
ATOM 2131 C C . PHE A 1 270 ? -7.698 37.205 15.003 1.00 39.75 270 PHE A C 1
ATOM 2133 O O . PHE A 1 270 ? -8.661 36.689 14.438 1.00 39.75 270 PHE A O 1
ATOM 2140 N N . ALA A 1 271 ? -6.877 38.090 14.453 1.00 36.47 271 ALA A N 1
ATOM 2141 C CA . ALA A 1 271 ? -6.924 38.631 13.118 1.00 36.47 271 ALA A CA 1
ATOM 2142 C C . ALA A 1 271 ? -6.691 37.567 12.037 1.00 36.47 271 ALA A C 1
ATOM 2144 O O . ALA A 1 271 ? -5.875 36.655 12.177 1.00 36.47 271 ALA A O 1
ATOM 2145 N N . ALA A 1 272 ? -7.390 37.755 10.922 1.00 41.16 272 ALA A N 1
ATOM 2146 C CA . ALA A 1 272 ? -7.098 37.129 9.645 1.00 41.16 272 ALA A CA 1
ATOM 2147 C C . ALA A 1 272 ? -5.806 37.698 9.032 1.00 41.16 272 ALA A C 1
ATOM 2149 O O . ALA A 1 272 ? -5.544 38.895 9.165 1.00 41.16 272 ALA A O 1
ATOM 2150 N N . PRO A 1 273 ? -5.082 36.903 8.232 1.00 49.62 273 PRO A N 1
ATOM 2151 C CA . PRO A 1 273 ? -4.316 37.440 7.121 1.00 49.62 273 PRO A CA 1
ATOM 2152 C C . PRO A 1 273 ? -4.912 37.008 5.776 1.00 49.62 273 PRO A C 1
ATOM 2154 O O . PRO A 1 273 ? -4.909 35.839 5.403 1.00 49.62 273 PRO A O 1
ATOM 2157 N N . SER A 1 274 ? -5.429 38.025 5.086 1.00 41.19 274 SER A N 1
ATOM 2158 C CA . SER A 1 274 ? -5.144 38.408 3.699 1.00 41.19 274 SER A CA 1
ATOM 2159 C C . SER A 1 274 ? -4.966 37.313 2.640 1.00 41.19 274 SER A C 1
ATOM 2161 O O . SER A 1 274 ? -3.977 36.581 2.597 1.00 41.19 274 SER A O 1
ATOM 2163 N N . ALA A 1 275 ? -5.913 37.314 1.704 1.00 37.66 275 ALA A N 1
ATOM 2164 C CA . ALA A 1 275 ? -5.840 36.658 0.412 1.00 37.66 275 ALA A CA 1
ATOM 2165 C C . ALA A 1 275 ? -4.814 37.337 -0.516 1.00 37.66 275 ALA A C 1
ATOM 2167 O O . ALA A 1 275 ? -4.732 38.563 -0.574 1.00 37.66 275 ALA A O 1
ATOM 2168 N N . ALA A 1 276 ? -4.113 36.536 -1.319 1.00 43.47 276 ALA A N 1
ATOM 2169 C CA . ALA A 1 276 ? -3.469 36.983 -2.551 1.00 43.47 276 ALA A CA 1
ATOM 2170 C C . ALA A 1 276 ? -3.703 35.945 -3.673 1.00 43.47 276 ALA A C 1
ATOM 2172 O O . ALA A 1 276 ? -3.854 34.755 -3.380 1.00 43.47 276 ALA A O 1
ATOM 2173 N N . PRO A 1 277 ? -3.812 36.389 -4.939 1.00 54.09 277 PRO A N 1
ATOM 2174 C CA . PRO A 1 277 ? -4.603 35.714 -5.966 1.00 54.09 277 PRO A CA 1
ATOM 2175 C C . PRO A 1 277 ? -3.834 34.666 -6.784 1.00 54.09 277 PRO A C 1
ATOM 2177 O O . PRO A 1 277 ? -2.659 34.823 -7.106 1.00 54.09 277 PRO A O 1
ATOM 2180 N N . VAL A 1 278 ? -4.559 33.615 -7.176 1.00 46.12 278 VAL A N 1
ATOM 2181 C CA . VAL A 1 278 ? -4.126 32.560 -8.103 1.00 46.12 278 VAL A CA 1
ATOM 2182 C C . VAL A 1 278 ? -4.462 32.980 -9.542 1.00 46.12 278 VAL A C 1
ATOM 2184 O O . VAL A 1 278 ? -5.619 33.316 -9.804 1.00 46.12 278 VAL A O 1
ATOM 2187 N N . PRO A 1 279 ? -3.515 32.940 -10.497 1.00 53.22 279 PRO A N 1
ATOM 2188 C CA . PRO A 1 279 ? -3.818 33.182 -11.900 1.00 53.22 279 PRO A CA 1
ATOM 2189 C C . PRO A 1 279 ? -4.436 31.945 -12.568 1.00 53.22 279 PRO A C 1
ATOM 2191 O O . PRO A 1 279 ? -3.915 30.830 -12.501 1.00 53.22 279 PRO A O 1
ATOM 2194 N N . HIS A 1 280 ? -5.561 32.182 -13.242 1.00 37.50 280 HIS A N 1
ATOM 2195 C CA . HIS A 1 280 ? -6.244 31.255 -14.135 1.00 37.50 280 HIS A CA 1
ATOM 2196 C C . HIS A 1 280 ? -5.370 30.900 -15.346 1.00 37.50 280 HIS A C 1
ATOM 2198 O O . HIS A 1 280 ? -4.929 31.792 -16.066 1.00 37.50 280 HIS A O 1
ATOM 2204 N N . HIS A 1 281 ? -5.219 29.607 -15.645 1.00 41.09 281 HIS A N 1
ATOM 2205 C CA . HIS A 1 281 ? -4.851 29.161 -16.988 1.00 41.09 281 HIS A CA 1
ATOM 2206 C C . HIS A 1 281 ? -5.806 28.089 -17.515 1.00 41.09 281 HIS A C 1
ATOM 2208 O O . HIS A 1 281 ? -6.248 27.183 -16.811 1.00 41.09 281 HIS A O 1
ATOM 2214 N N . HIS A 1 282 ? -6.147 28.296 -18.782 1.00 39.31 282 HIS A N 1
ATOM 2215 C CA . HIS A 1 282 ? -7.226 27.708 -19.552 1.00 39.31 282 HIS A CA 1
ATOM 2216 C C . HIS A 1 282 ? -7.143 26.190 -19.751 1.00 39.31 282 HIS A C 1
ATOM 2218 O O . HIS A 1 282 ? -6.103 25.626 -20.084 1.00 39.31 282 HIS A O 1
ATOM 2224 N N . HIS A 1 283 ? -8.318 25.564 -19.678 1.00 32.25 283 HIS A N 1
ATOM 2225 C CA . HIS A 1 283 ? -8.613 24.266 -20.270 1.00 32.25 283 HIS A CA 1
ATOM 2226 C C . HIS A 1 283 ? -8.499 24.312 -21.801 1.00 32.25 283 HIS A C 1
ATOM 2228 O O . HIS A 1 283 ? -9.040 25.206 -22.447 1.00 32.25 283 HIS A O 1
ATOM 2234 N N . SER A 1 284 ? -7.898 23.277 -22.388 1.00 35.72 284 SER A N 1
ATOM 2235 C CA . SER A 1 284 ? -8.168 22.866 -23.767 1.00 35.72 284 SER A CA 1
ATOM 2236 C C . SER A 1 284 ? -8.545 21.391 -23.777 1.00 35.72 284 SER A C 1
ATOM 2238 O O . SER A 1 284 ? -7.767 20.516 -23.400 1.00 35.72 284 SER A O 1
ATOM 2240 N N . ALA A 1 285 ? -9.794 21.147 -24.162 1.00 32.31 285 ALA A N 1
ATOM 2241 C CA . ALA A 1 285 ? -10.380 19.838 -24.356 1.00 32.31 285 ALA A CA 1
ATOM 2242 C C . ALA A 1 285 ? -10.027 19.314 -25.753 1.00 32.31 285 ALA A C 1
ATOM 2244 O O . ALA A 1 285 ? -10.222 20.003 -26.755 1.00 32.31 285 ALA A O 1
ATOM 2245 N N . HIS A 1 286 ? -9.592 18.058 -25.834 1.00 33.88 286 HIS A N 1
ATOM 2246 C CA . HIS A 1 286 ? -9.633 17.320 -27.088 1.00 33.88 286 HIS A CA 1
ATOM 2247 C C . HIS A 1 286 ? -10.310 15.968 -26.895 1.00 33.88 286 HIS A C 1
ATOM 2249 O O . HIS A 1 286 ? -9.826 15.066 -26.213 1.00 33.88 286 HIS A O 1
ATOM 2255 N N . GLN A 1 287 ? -11.492 15.893 -27.501 1.00 32.03 287 GLN A N 1
ATOM 2256 C CA . GLN A 1 287 ? -12.271 14.697 -27.753 1.00 32.03 287 GLN A CA 1
ATOM 2257 C C . GLN A 1 287 ? -11.458 13.722 -28.607 1.00 32.03 287 GLN A C 1
ATOM 2259 O O . GLN A 1 287 ? -10.837 14.134 -29.584 1.00 32.03 287 GLN A O 1
ATOM 2264 N N . ARG A 1 288 ? -11.574 12.418 -28.339 1.00 31.92 288 ARG A N 1
ATOM 2265 C CA . ARG A 1 288 ? -11.603 11.413 -29.407 1.00 31.92 288 ARG A CA 1
ATOM 2266 C C . ARG A 1 288 ? -12.404 10.192 -28.977 1.00 31.92 288 ARG A C 1
ATOM 2268 O O . ARG A 1 288 ? -12.255 9.644 -27.891 1.00 31.92 288 ARG A O 1
ATOM 2275 N N . SER A 1 289 ? -13.319 9.858 -29.868 1.00 30.91 289 SER A N 1
ATOM 2276 C CA . SER A 1 289 ? -14.401 8.893 -29.770 1.00 30.91 289 SER A CA 1
ATOM 2277 C C . SER A 1 289 ? -14.043 7.539 -30.394 1.00 30.91 289 SER A C 1
ATOM 2279 O O . SER A 1 289 ? -13.210 7.510 -31.297 1.00 30.91 289 SER A O 1
ATOM 2281 N N . LYS A 1 290 ? -14.865 6.522 -30.065 1.00 31.64 290 LYS A N 1
ATOM 2282 C CA . LYS A 1 290 ? -15.090 5.227 -30.763 1.00 31.64 290 LYS A CA 1
ATOM 2283 C C . LYS A 1 290 ? -13.989 4.174 -30.494 1.00 31.64 290 LYS A C 1
ATOM 2285 O O . LYS A 1 290 ? -12.827 4.517 -30.385 1.00 31.64 290 LYS A O 1
ATOM 2290 N N . THR A 1 291 ? -14.279 2.887 -30.265 1.00 32.28 291 THR A N 1
ATOM 2291 C CA . THR A 1 291 ? -15.292 2.030 -30.913 1.00 32.28 291 THR A CA 1
ATOM 2292 C C . THR A 1 291 ? -15.652 0.819 -30.029 1.00 32.28 291 THR A C 1
ATOM 2294 O O . THR A 1 291 ? -14.788 0.209 -29.402 1.00 32.28 291 THR A O 1
ATOM 2297 N N . ARG A 1 292 ? -16.937 0.439 -30.018 1.00 31.36 292 ARG A N 1
ATOM 2298 C CA . ARG A 1 292 ? -17.455 -0.877 -29.592 1.00 31.36 292 ARG A CA 1
ATOM 2299 C C . ARG A 1 292 ? -17.220 -1.900 -30.713 1.00 31.36 292 ARG A C 1
ATOM 2301 O O . ARG A 1 292 ? -17.528 -1.558 -31.847 1.00 31.36 292 ARG A O 1
ATOM 2308 N N . GLN A 1 293 ? -16.844 -3.144 -30.389 1.00 31.17 293 GLN A N 1
ATOM 2309 C CA . GLN A 1 293 ? -17.595 -4.357 -30.780 1.00 31.17 293 GLN A CA 1
ATOM 2310 C C . GLN A 1 293 ? -16.942 -5.682 -30.325 1.00 31.17 293 GLN A C 1
ATOM 2312 O O . GLN A 1 293 ? -15.748 -5.899 -30.479 1.00 31.17 293 GLN A O 1
ATOM 2317 N N . SER A 1 294 ? -17.832 -6.574 -29.868 1.00 33.38 294 SER A N 1
ATOM 2318 C CA . SER A 1 294 ? -17.870 -8.032 -30.078 1.00 33.38 294 SER A CA 1
ATOM 2319 C C . SER A 1 294 ? -16.862 -8.963 -29.383 1.00 33.38 294 SER A C 1
ATOM 2321 O O . SER A 1 294 ? -15.686 -9.027 -29.720 1.00 33.38 294 SER A O 1
ATOM 2323 N N . SER A 1 295 ? -17.374 -9.828 -28.494 1.00 33.38 295 SER A N 1
ATOM 2324 C CA . SER A 1 295 ? -17.186 -11.292 -28.621 1.00 33.38 295 SER A CA 1
ATOM 2325 C C . SER A 1 295 ? -17.967 -12.067 -27.546 1.00 33.38 295 SER A C 1
ATOM 2327 O O . SER A 1 295 ? -17.416 -12.603 -26.588 1.00 33.38 295 SER A O 1
ATOM 2329 N N . HIS A 1 296 ? -19.282 -12.189 -27.745 1.00 35.81 296 HIS A N 1
ATOM 2330 C CA . HIS A 1 296 ? -20.195 -12.965 -26.892 1.00 35.81 296 HIS A CA 1
ATOM 2331 C C . HIS A 1 296 ? -20.217 -14.479 -27.231 1.00 35.81 296 HIS A C 1
ATOM 2333 O O . HIS A 1 296 ? -21.228 -15.146 -27.042 1.00 35.81 296 HIS A O 1
ATOM 2339 N N . CYS A 1 297 ? -19.112 -15.059 -27.721 1.00 33.69 297 CYS A N 1
ATOM 2340 C CA . CYS A 1 297 ? -19.085 -16.466 -28.169 1.00 33.69 297 CYS A CA 1
ATOM 2341 C C . CYS A 1 297 ? -17.904 -17.302 -27.625 1.00 33.69 297 CYS A C 1
ATOM 2343 O O . CYS A 1 297 ? -17.563 -18.349 -28.167 1.00 33.69 297 CYS A O 1
ATOM 2345 N N . LYS A 1 298 ? -17.264 -16.872 -26.524 1.00 39.38 298 LYS A N 1
ATOM 2346 C CA . LYS A 1 298 ? -16.177 -17.629 -25.852 1.00 39.38 298 LYS A CA 1
ATOM 2347 C C . LYS A 1 298 ? -16.562 -18.234 -24.492 1.00 39.38 298 LYS A C 1
ATOM 2349 O O . LYS A 1 298 ? -15.714 -18.812 -23.817 1.00 39.38 298 LYS A O 1
ATOM 2354 N N . GLN A 1 299 ? -17.827 -18.139 -24.079 1.00 42.84 299 GLN A N 1
ATOM 2355 C CA . GLN A 1 299 ? -18.202 -18.327 -22.671 1.00 42.84 299 GLN A CA 1
ATOM 2356 C C . GLN A 1 299 ? -18.587 -19.761 -22.251 1.00 42.84 299 GLN A C 1
ATOM 2358 O O . GLN A 1 299 ? -18.673 -20.017 -21.056 1.00 42.84 299 GLN A O 1
ATOM 2363 N N . MET A 1 300 ? -18.732 -20.730 -23.166 1.00 34.50 300 MET A N 1
ATOM 2364 C CA . MET A 1 300 ? -19.161 -22.094 -22.780 1.00 34.50 300 MET A CA 1
ATOM 2365 C C . MET A 1 300 ? -18.044 -23.145 -22.657 1.00 34.50 300 MET A C 1
ATOM 2367 O O . MET A 1 300 ? -18.270 -2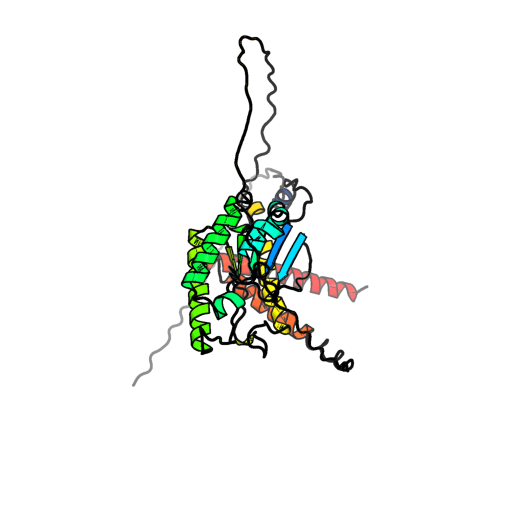4.188 -22.050 1.00 34.50 300 MET A O 1
ATOM 2371 N N . LYS A 1 301 ? -16.812 -22.883 -23.120 1.00 35.59 301 LYS A N 1
ATOM 2372 C CA . LYS A 1 301 ? -15.697 -23.854 -23.000 1.00 35.59 301 LYS A CA 1
ATOM 2373 C C . LYS A 1 301 ? -14.884 -23.749 -21.693 1.00 35.59 301 LYS A C 1
ATOM 2375 O O . LYS A 1 301 ? -14.100 -24.643 -21.399 1.00 35.59 301 LYS A O 1
ATOM 2380 N N . ASN A 1 302 ? -15.116 -22.723 -20.866 1.00 40.38 302 ASN A N 1
ATOM 2381 C CA . ASN A 1 302 ? -14.344 -22.470 -19.633 1.00 40.38 302 ASN A CA 1
ATOM 2382 C C . ASN A 1 302 ? -14.947 -23.068 -18.343 1.00 40.38 302 ASN A C 1
ATOM 2384 O O . ASN A 1 302 ? -14.310 -23.032 -17.292 1.00 40.38 302 ASN A O 1
ATOM 2388 N N . ILE A 1 303 ? -16.157 -23.633 -18.394 1.00 39.97 303 ILE A N 1
ATOM 2389 C CA . ILE A 1 303 ? -16.867 -24.092 -17.184 1.00 39.97 303 ILE A CA 1
ATOM 2390 C C . ILE A 1 303 ? -16.410 -25.499 -16.747 1.00 39.97 303 ILE A C 1
ATOM 2392 O O . ILE A 1 303 ? -16.403 -25.811 -15.556 1.00 39.97 303 ILE A O 1
ATOM 2396 N N . VAL A 1 304 ? -15.951 -26.339 -17.681 1.00 36.75 304 VAL A N 1
ATOM 2397 C CA . VAL A 1 304 ? -15.540 -27.727 -17.383 1.00 36.75 304 VAL A CA 1
ATOM 2398 C C . VAL A 1 304 ? -14.077 -27.816 -16.914 1.00 36.75 304 VAL A C 1
ATOM 2400 O O . VAL A 1 304 ? -13.745 -28.663 -16.085 1.00 36.75 304 VAL A O 1
ATOM 2403 N N . SER A 1 305 ? -13.205 -26.899 -17.347 1.00 41.25 305 SER A N 1
ATOM 2404 C CA . SER A 1 305 ? -11.798 -26.816 -16.912 1.00 41.25 305 SER A CA 1
ATOM 2405 C C . SER A 1 305 ? -11.619 -26.173 -15.526 1.00 41.25 305 SER A C 1
ATOM 2407 O O . SER A 1 305 ? -10.688 -26.524 -14.802 1.00 41.25 305 SER A O 1
ATOM 2409 N N . SER A 1 306 ? -12.549 -25.306 -15.109 1.00 40.78 306 SER A N 1
ATOM 2410 C CA . SER A 1 306 ? -12.549 -24.625 -13.802 1.00 40.78 306 SER A CA 1
ATOM 2411 C C . SER A 1 306 ? -12.712 -25.583 -12.607 1.00 40.78 306 SER A C 1
ATOM 2413 O O . SER A 1 306 ? -12.047 -25.413 -11.584 1.00 40.78 306 SER A O 1
ATOM 2415 N N . LYS A 1 307 ? -13.527 -26.640 -12.737 1.00 37.50 307 LYS A N 1
ATOM 2416 C CA . LYS A 1 307 ? -13.826 -27.552 -11.616 1.00 37.50 307 LYS A CA 1
ATOM 2417 C C . LYS A 1 307 ? -12.691 -28.529 -11.281 1.00 37.50 307 LYS A C 1
ATOM 2419 O O . LYS A 1 307 ? -12.567 -28.932 -10.130 1.00 37.50 307 LYS A O 1
ATOM 2424 N N . LYS A 1 308 ? -11.826 -28.879 -12.246 1.00 37.44 308 LYS A N 1
ATOM 2425 C CA . LYS A 1 308 ? -10.642 -29.731 -11.995 1.00 37.44 308 LYS A CA 1
ATOM 2426 C C . LYS A 1 308 ? -9.482 -28.972 -11.335 1.00 37.44 308 LYS A C 1
ATOM 2428 O O . LYS A 1 308 ? -8.699 -29.594 -10.623 1.00 37.44 308 LYS A O 1
ATOM 2433 N N . TYR A 1 309 ? -9.388 -27.654 -11.527 1.00 40.69 309 TYR A N 1
ATOM 2434 C CA . TYR A 1 309 ? -8.350 -26.822 -10.905 1.00 40.69 309 TYR A CA 1
ATOM 2435 C C . TYR A 1 309 ? -8.630 -26.525 -9.422 1.00 40.69 309 TYR A C 1
ATOM 2437 O O . TYR A 1 309 ? -7.713 -26.581 -8.607 1.00 40.69 309 TYR A O 1
ATOM 2445 N N . GLN A 1 310 ? -9.898 -26.328 -9.038 1.00 42.00 310 GLN A N 1
ATOM 2446 C CA . GLN A 1 310 ? -10.264 -26.006 -7.649 1.00 42.00 310 GLN A CA 1
ATOM 2447 C C . GLN A 1 310 ? -9.942 -27.118 -6.636 1.00 42.00 310 GLN A C 1
ATOM 2449 O O . GLN A 1 310 ? -9.636 -26.820 -5.484 1.00 42.00 310 GLN A O 1
ATOM 2454 N N . ALA A 1 311 ? -9.953 -28.391 -7.048 1.00 37.66 311 ALA A N 1
ATOM 2455 C CA . ALA A 1 311 ? -9.621 -29.505 -6.157 1.00 37.66 311 ALA A CA 1
ATOM 2456 C C . ALA A 1 311 ? -8.112 -29.610 -5.856 1.00 37.66 311 ALA A C 1
ATOM 2458 O O . ALA A 1 311 ? -7.742 -29.984 -4.746 1.00 37.66 311 ALA A O 1
ATOM 2459 N N . LYS A 1 312 ? -7.239 -29.249 -6.812 1.00 38.53 312 LYS A N 1
ATOM 2460 C CA . LYS A 1 312 ? -5.777 -29.256 -6.614 1.00 38.53 312 LYS A CA 1
ATOM 2461 C C . LYS A 1 312 ? -5.286 -28.050 -5.807 1.00 38.53 312 LYS A C 1
ATOM 2463 O O . LYS A 1 312 ? -4.381 -28.203 -4.994 1.00 38.53 312 LYS A O 1
ATOM 2468 N N . ASP A 1 313 ? -5.908 -26.882 -5.971 1.00 41.44 313 ASP A N 1
ATOM 2469 C CA . ASP A 1 313 ? -5.535 -25.680 -5.208 1.00 41.44 313 ASP A CA 1
ATOM 2470 C C . ASP A 1 313 ? -5.930 -25.762 -3.726 1.00 41.44 313 ASP A C 1
ATOM 2472 O O . ASP A 1 313 ? -5.242 -25.195 -2.876 1.00 41.44 313 ASP A O 1
ATOM 2476 N N . TYR A 1 314 ? -6.994 -26.497 -3.385 1.00 36.59 314 TYR A N 1
ATOM 2477 C CA . TYR A 1 314 ? -7.402 -26.686 -1.988 1.00 36.59 314 TYR A CA 1
ATOM 2478 C C . TYR A 1 314 ? -6.364 -27.492 -1.184 1.00 36.59 314 TYR A C 1
ATOM 2480 O O . TYR A 1 314 ? -6.081 -27.167 -0.031 1.00 36.59 314 TYR A O 1
ATOM 2488 N N . ASP A 1 315 ? -5.742 -28.492 -1.816 1.00 38.66 315 ASP A N 1
ATOM 2489 C CA . ASP A 1 315 ? -4.738 -29.368 -1.193 1.00 38.66 315 ASP A CA 1
ATOM 2490 C C . ASP A 1 315 ? -3.411 -28.621 -0.936 1.00 38.66 315 ASP A C 1
ATOM 2492 O O . ASP A 1 315 ? -2.800 -28.723 0.131 1.00 38.66 315 ASP A O 1
ATOM 2496 N N . ILE A 1 316 ? -3.020 -27.744 -1.871 1.00 46.47 316 ILE A N 1
ATOM 2497 C CA . ILE A 1 316 ? -1.834 -26.880 -1.744 1.00 46.47 316 ILE A CA 1
ATOM 2498 C C . ILE A 1 316 ? -2.051 -25.782 -0.683 1.00 46.47 316 ILE A C 1
ATOM 2500 O O . ILE A 1 316 ? -1.136 -25.475 0.089 1.00 46.47 316 ILE A O 1
ATOM 2504 N N . ARG A 1 317 ? -3.264 -25.209 -0.595 1.00 46.69 317 ARG A N 1
ATOM 2505 C CA . ARG A 1 317 ? -3.624 -24.194 0.417 1.00 46.69 317 ARG A CA 1
ATOM 2506 C C . ARG A 1 317 ? -3.581 -24.760 1.841 1.00 46.69 317 ARG A C 1
ATOM 2508 O O . ARG A 1 317 ? -3.059 -24.090 2.732 1.00 46.69 317 ARG A O 1
ATOM 2515 N N . LEU A 1 318 ? -4.042 -25.996 2.055 1.00 41.78 318 LEU A N 1
ATOM 2516 C CA . LEU A 1 318 ? -3.990 -26.641 3.373 1.00 41.78 318 LEU A CA 1
ATOM 2517 C C . LEU A 1 318 ? -2.544 -26.934 3.810 1.00 41.78 318 LEU A C 1
ATOM 2519 O O . LEU A 1 318 ? -2.192 -26.724 4.971 1.00 41.78 318 LEU A O 1
ATOM 2523 N N . HIS A 1 319 ? -1.681 -27.341 2.874 1.00 40.72 319 HIS A N 1
ATOM 2524 C CA . HIS A 1 319 ? -0.270 -27.612 3.156 1.00 40.72 319 HIS A CA 1
ATOM 2525 C C . HIS A 1 319 ? 0.530 -26.353 3.542 1.00 40.72 319 HIS A C 1
ATOM 2527 O O . HIS A 1 319 ? 1.395 -26.429 4.416 1.00 40.72 319 HIS A O 1
ATOM 2533 N N . ARG A 1 320 ? 0.236 -25.184 2.951 1.00 42.50 320 ARG A N 1
ATOM 2534 C CA . ARG A 1 320 ? 0.964 -23.931 3.245 1.00 42.50 320 ARG A CA 1
ATOM 2535 C C . ARG A 1 320 ? 0.602 -23.296 4.587 1.00 42.50 320 ARG A C 1
ATOM 2537 O O . ARG A 1 320 ? 1.490 -22.778 5.257 1.00 42.50 320 ARG A O 1
ATOM 2544 N N . VAL A 1 321 ? -0.663 -23.363 5.005 1.00 45.97 321 VAL A N 1
ATOM 2545 C CA . VAL A 1 321 ? -1.108 -22.786 6.291 1.00 45.97 321 VAL A CA 1
ATOM 2546 C C . VAL A 1 321 ? -0.514 -23.546 7.486 1.00 45.97 321 VAL A C 1
ATOM 2548 O O . VAL A 1 321 ? -0.216 -22.949 8.517 1.00 45.97 321 VAL A O 1
ATOM 2551 N N . ILE A 1 322 ? -0.271 -24.852 7.339 1.00 45.75 322 ILE A N 1
ATOM 2552 C CA . ILE A 1 322 ? 0.262 -25.703 8.414 1.00 45.75 322 ILE A CA 1
ATOM 2553 C C . ILE A 1 322 ? 1.765 -25.468 8.652 1.00 45.75 322 ILE A C 1
ATOM 2555 O O . ILE A 1 322 ? 2.236 -25.608 9.780 1.00 45.75 322 ILE A O 1
ATOM 2559 N N . TYR A 1 323 ? 2.521 -25.064 7.627 1.00 42.31 323 TYR A N 1
ATOM 2560 C CA . TYR A 1 323 ? 3.984 -24.998 7.708 1.00 42.31 323 TYR A CA 1
ATOM 2561 C C . TYR A 1 323 ? 4.543 -23.766 8.430 1.00 42.31 323 TYR A C 1
ATOM 2563 O O . TYR A 1 323 ? 5.695 -23.800 8.853 1.00 42.31 323 TYR A O 1
ATOM 2571 N N . HIS A 1 324 ? 3.760 -22.698 8.612 1.00 45.38 324 HIS A N 1
ATOM 2572 C CA . HIS A 1 324 ? 4.321 -21.430 9.092 1.00 45.38 324 HIS A CA 1
ATOM 2573 C C . HIS A 1 324 ? 4.220 -21.164 10.601 1.00 45.38 324 HIS A C 1
ATOM 2575 O O . HIS A 1 324 ? 4.790 -20.173 11.053 1.00 45.38 324 HIS A O 1
ATOM 2581 N N . LYS A 1 325 ? 3.544 -22.008 11.400 1.00 49.41 325 LYS A N 1
ATOM 2582 C CA . LYS A 1 325 ? 3.324 -21.707 12.835 1.00 49.41 325 LYS A CA 1
ATOM 2583 C C . LYS A 1 325 ? 3.361 -22.872 13.833 1.00 49.41 325 LYS A C 1
ATOM 2585 O O . LYS A 1 325 ? 3.216 -22.608 15.020 1.00 49.41 325 LYS A O 1
ATOM 2590 N N . PHE A 1 326 ? 3.580 -24.121 13.425 1.00 43.16 326 PHE A N 1
ATOM 2591 C CA . PHE A 1 326 ? 3.481 -25.255 14.356 1.00 43.16 326 PHE A CA 1
ATOM 2592 C C . PHE A 1 326 ? 4.815 -25.980 14.554 1.00 43.16 326 PHE A C 1
ATOM 2594 O O . PHE A 1 326 ? 5.507 -26.309 13.588 1.00 43.16 326 PHE A O 1
ATOM 2601 N N . LYS A 1 327 ? 5.161 -26.295 15.813 1.00 59.31 327 LYS A N 1
ATOM 2602 C CA . LYS A 1 327 ? 6.247 -27.247 16.102 1.00 59.31 327 LYS A CA 1
ATOM 2603 C C . LYS A 1 327 ? 5.871 -28.597 15.478 1.00 59.31 327 LYS A C 1
ATOM 2605 O O . LYS A 1 327 ? 4.706 -28.991 15.503 1.00 59.31 327 LYS A O 1
ATOM 2610 N N . ILE A 1 328 ? 6.849 -29.344 14.958 1.00 58.78 328 ILE A N 1
ATOM 2611 C CA . ILE A 1 328 ? 6.646 -30.630 14.249 1.00 58.78 328 ILE A CA 1
ATOM 2612 C C . ILE A 1 328 ? 5.714 -31.605 15.012 1.00 58.78 328 ILE A C 1
ATOM 2614 O O . ILE A 1 328 ? 4.988 -32.387 14.393 1.00 58.78 328 ILE A O 1
ATOM 2618 N N . GLY A 1 329 ? 5.688 -31.552 16.350 1.00 54.50 329 GLY A N 1
ATOM 2619 C CA . GLY A 1 329 ? 4.775 -32.339 17.190 1.00 54.50 329 GLY A CA 1
ATOM 2620 C C . GLY A 1 329 ? 3.290 -31.966 17.059 1.00 54.50 329 GLY A C 1
ATOM 2621 O O . GLY A 1 329 ? 2.444 -32.854 16.957 1.00 54.50 329 GLY A O 1
ATOM 2622 N N . GLU A 1 330 ? 2.967 -30.677 16.980 1.00 57.78 330 GLU A N 1
ATOM 2623 C CA . GLU A 1 330 ? 1.590 -30.173 16.864 1.00 57.78 330 GLU A CA 1
ATOM 2624 C C . GLU A 1 330 ? 1.025 -30.434 15.461 1.00 57.78 330 GLU A C 1
ATOM 2626 O O . GLU A 1 330 ? -0.131 -30.838 15.317 1.00 57.78 330 GLU A O 1
ATOM 2631 N N . ILE A 1 331 ? 1.876 -30.351 14.428 1.00 64.75 331 ILE A N 1
ATOM 2632 C CA . ILE A 1 331 ? 1.534 -30.739 13.048 1.00 64.75 331 ILE A CA 1
ATOM 2633 C C . ILE A 1 331 ? 1.083 -32.203 13.000 1.00 64.75 331 ILE A C 1
ATOM 2635 O O . ILE A 1 331 ? 0.049 -32.524 12.413 1.00 64.75 331 ILE A O 1
ATOM 2639 N N . LYS A 1 332 ? 1.813 -33.111 13.664 1.00 64.19 332 LYS A N 1
ATOM 2640 C CA . LYS A 1 332 ? 1.443 -34.535 13.718 1.00 64.19 332 LYS A CA 1
ATOM 2641 C C . LYS A 1 332 ? 0.086 -34.749 14.394 1.00 64.19 332 LYS A C 1
ATOM 2643 O O . LYS A 1 332 ? -0.664 -35.628 13.967 1.00 64.19 332 LYS A O 1
ATOM 2648 N N . GLN A 1 333 ? -0.248 -33.965 15.417 1.00 65.81 333 GLN A N 1
ATOM 2649 C CA . GLN A 1 333 ? -1.520 -34.079 16.132 1.00 65.81 333 GLN A CA 1
ATOM 2650 C C . GLN A 1 333 ? -2.699 -33.563 15.293 1.00 65.81 333 GLN A C 1
ATOM 2652 O O . GLN A 1 333 ? -3.717 -34.252 15.184 1.00 65.81 333 GLN A O 1
ATOM 2657 N N . VAL A 1 334 ? -2.532 -32.423 14.614 1.00 67.81 334 VAL A N 1
ATOM 2658 C CA . VAL A 1 334 ? -3.527 -31.870 13.677 1.00 67.81 334 VAL A CA 1
ATOM 2659 C C . VAL A 1 334 ? -3.758 -32.820 12.499 1.00 67.81 334 VAL A C 1
ATOM 2661 O O . VAL A 1 334 ? -4.904 -33.149 12.184 1.00 67.81 334 VAL A O 1
ATOM 2664 N N . LEU A 1 335 ? -2.688 -33.355 11.899 1.00 75.31 335 LEU A N 1
ATOM 2665 C CA . LEU A 1 335 ? -2.787 -34.317 10.797 1.00 75.31 335 LEU A CA 1
ATOM 2666 C C . LEU A 1 335 ? -3.461 -35.631 11.225 1.00 75.31 335 LEU A C 1
ATOM 2668 O O . LEU A 1 335 ? -4.261 -36.182 10.466 1.00 75.31 335 LEU A O 1
ATOM 2672 N N . ARG A 1 336 ? -3.212 -36.123 12.449 1.00 79.38 336 ARG A N 1
ATOM 2673 C CA . ARG A 1 336 ? -3.942 -37.281 13.006 1.00 79.38 336 ARG A CA 1
ATOM 2674 C C . ARG A 1 336 ? -5.437 -36.985 13.149 1.00 79.38 336 ARG A C 1
ATOM 2676 O O . ARG A 1 336 ? -6.249 -37.823 12.757 1.00 79.38 336 ARG A O 1
ATOM 2683 N N . GLY A 1 337 ? -5.802 -35.800 13.646 1.00 81.06 337 GLY A N 1
ATOM 2684 C CA . GLY A 1 337 ? -7.197 -35.366 13.774 1.00 81.06 337 GLY A CA 1
ATOM 2685 C C . GLY A 1 337 ? -7.920 -35.260 12.426 1.00 81.06 337 GLY A C 1
ATOM 2686 O O . GLY A 1 337 ? -9.038 -35.762 12.278 1.00 81.06 337 GLY A O 1
ATOM 2687 N N . LEU A 1 338 ? -7.261 -34.686 11.416 1.00 73.69 338 LEU A N 1
ATOM 2688 C CA . LEU A 1 338 ? -7.792 -34.580 10.053 1.00 73.69 338 LEU A CA 1
ATOM 2689 C C . LEU A 1 338 ? -7.945 -35.952 9.386 1.00 73.69 338 LEU A C 1
ATOM 2691 O O . LEU A 1 338 ? -8.996 -36.236 8.813 1.00 73.69 338 LEU A O 1
ATOM 2695 N N . LYS A 1 339 ? -6.958 -36.846 9.535 1.00 80.81 339 LYS A N 1
ATOM 2696 C CA . LYS A 1 339 ? -7.028 -38.224 9.019 1.00 80.81 339 LYS A CA 1
ATOM 2697 C C . LYS A 1 339 ? -8.184 -39.013 9.644 1.00 80.81 339 LYS A C 1
ATOM 2699 O O . LYS A 1 339 ? -8.855 -39.769 8.942 1.00 80.81 339 LYS A O 1
ATOM 2704 N N . LEU A 1 340 ? -8.449 -38.824 10.940 1.00 79.31 340 LEU A N 1
ATOM 2705 C CA . LEU A 1 340 ? -9.571 -39.463 11.633 1.00 79.31 340 LEU A CA 1
ATOM 2706 C C . LEU A 1 340 ? -10.926 -38.914 11.152 1.00 79.31 340 LEU A C 1
ATOM 2708 O O . LEU A 1 340 ? -11.844 -39.687 10.880 1.00 79.31 340 LEU A O 1
ATOM 2712 N N . ARG A 1 341 ? -11.043 -37.588 10.978 1.00 67.81 341 ARG A N 1
ATOM 2713 C CA . ARG A 1 341 ? -12.250 -36.950 10.420 1.00 67.81 341 ARG A CA 1
ATOM 2714 C C . ARG A 1 341 ? -12.524 -37.389 8.987 1.00 67.81 341 ARG A C 1
ATOM 2716 O O . ARG A 1 341 ? -13.668 -37.705 8.675 1.00 67.81 341 ARG A O 1
ATOM 2723 N N . TRP A 1 342 ? -11.496 -37.461 8.145 1.00 72.94 342 TRP A N 1
ATOM 2724 C CA . TRP A 1 342 ? -11.634 -37.925 6.766 1.00 72.94 342 TRP A CA 1
ATOM 2725 C C . TRP A 1 342 ? -12.096 -39.384 6.704 1.00 72.94 342 TRP A C 1
ATOM 2727 O O . TRP A 1 342 ? -13.047 -39.685 5.990 1.00 72.94 342 TRP A O 1
ATOM 2737 N N . ARG A 1 343 ? -11.529 -40.277 7.532 1.00 77.25 343 ARG A N 1
ATOM 2738 C CA . ARG A 1 343 ? -12.008 -41.669 7.658 1.00 77.25 343 ARG A CA 1
ATOM 2739 C C . ARG A 1 343 ? -13.474 -41.749 8.086 1.00 77.25 343 ARG A C 1
ATOM 2741 O O . ARG A 1 343 ? -14.226 -42.529 7.512 1.00 77.25 343 ARG A O 1
ATOM 2748 N N . ASN A 1 344 ? -13.896 -40.924 9.043 1.00 69.06 344 ASN A N 1
ATOM 2749 C CA . ASN A 1 344 ? -15.287 -40.891 9.503 1.00 69.06 344 ASN A CA 1
ATOM 2750 C C . ASN A 1 344 ? -16.251 -40.337 8.442 1.00 69.06 344 ASN A C 1
ATOM 2752 O O . ASN A 1 344 ? -17.366 -40.839 8.315 1.00 69.06 344 ASN A O 1
ATOM 2756 N N . LEU A 1 345 ? -15.832 -39.331 7.670 1.00 67.19 345 LEU A N 1
ATOM 2757 C CA . LEU A 1 345 ? -16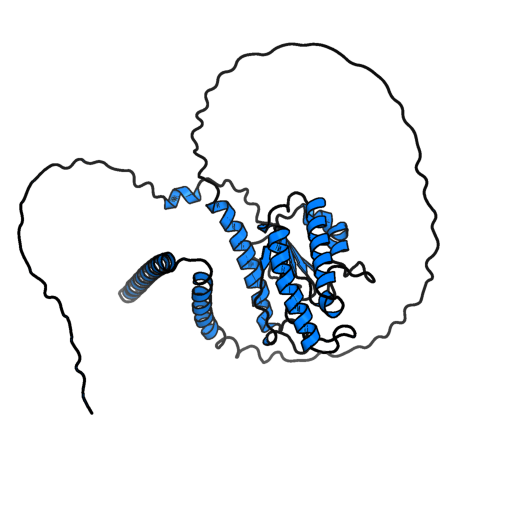.606 -38.804 6.543 1.00 67.19 345 LEU A CA 1
ATOM 2758 C C . LEU A 1 345 ? -16.734 -39.839 5.424 1.00 67.19 345 LEU A C 1
ATOM 2760 O O . LEU A 1 345 ? -17.833 -40.040 4.917 1.00 67.19 345 LEU A O 1
ATOM 2764 N N . ASN A 1 346 ? -15.649 -40.545 5.097 1.00 71.62 346 ASN A N 1
ATOM 2765 C CA . ASN A 1 346 ? -15.676 -41.601 4.088 1.00 71.62 346 ASN A CA 1
ATOM 2766 C C . ASN A 1 346 ? -16.554 -42.777 4.527 1.00 71.62 346 ASN A C 1
ATOM 2768 O O . ASN A 1 346 ? -17.353 -43.261 3.736 1.00 71.62 346 ASN A O 1
ATOM 2772 N N . LYS A 1 347 ? -16.483 -43.181 5.803 1.00 74.81 347 LYS A N 1
ATOM 2773 C CA . LYS A 1 347 ? -17.362 -44.218 6.358 1.00 74.81 347 LYS A CA 1
ATOM 2774 C C . LYS A 1 347 ? -18.838 -43.820 6.254 1.00 74.81 347 LYS A C 1
ATOM 2776 O O . LYS A 1 347 ? -19.628 -44.572 5.707 1.00 74.81 347 LYS A O 1
ATOM 2781 N N . LYS A 1 348 ? -19.194 -42.593 6.654 1.00 71.00 348 LYS A N 1
ATOM 2782 C CA . LYS A 1 348 ? -20.567 -42.070 6.505 1.00 71.00 348 LYS A CA 1
ATOM 2783 C C . LYS A 1 348 ? -21.025 -41.978 5.048 1.00 71.00 348 LYS A C 1
ATOM 2785 O O . LYS A 1 348 ? -22.204 -42.165 4.775 1.00 71.00 348 LYS A O 1
ATOM 2790 N N . PHE A 1 349 ? -20.120 -41.671 4.122 1.00 66.56 349 PHE A N 1
ATOM 2791 C CA . PHE A 1 349 ? -20.440 -41.587 2.699 1.00 66.56 349 PHE A CA 1
ATOM 2792 C C . PHE A 1 349 ? -20.656 -42.968 2.069 1.00 66.56 349 PHE A C 1
ATOM 2794 O O . PHE A 1 349 ? -21.577 -43.133 1.274 1.00 66.56 349 PHE A O 1
ATOM 2801 N N . VAL A 1 350 ? -19.846 -43.958 2.451 1.00 71.56 350 VAL A N 1
ATOM 2802 C CA . VAL A 1 350 ? -20.003 -45.357 2.026 1.00 71.56 350 VAL A CA 1
ATOM 2803 C C . VAL A 1 350 ? -21.283 -45.951 2.624 1.00 71.56 350 VAL A C 1
ATOM 2805 O O . VAL A 1 350 ? -22.124 -46.445 1.878 1.00 71.56 350 VAL A O 1
ATOM 2808 N N . ASP A 1 351 ? -21.505 -45.782 3.929 1.00 67.31 351 ASP A N 1
ATOM 2809 C CA . ASP A 1 351 ? -22.704 -46.276 4.622 1.00 67.31 351 ASP A CA 1
ATOM 2810 C C . ASP A 1 351 ? -23.985 -45.574 4.117 1.00 67.31 351 ASP A C 1
ATOM 2812 O O . ASP A 1 351 ? -25.040 -46.194 3.981 1.00 67.31 351 ASP A O 1
ATOM 2816 N N . GLY A 1 352 ? -23.896 -44.282 3.777 1.00 61.34 352 GLY A N 1
ATOM 2817 C CA . GLY A 1 352 ? -25.005 -43.496 3.230 1.00 61.34 352 GLY A CA 1
ATOM 2818 C C . GLY A 1 352 ? -25.325 -43.784 1.759 1.00 61.34 352 GLY A C 1
ATOM 2819 O O . GLY A 1 352 ? -26.467 -43.596 1.342 1.00 61.34 352 GLY A O 1
ATOM 2820 N N . LYS A 1 353 ? -24.351 -44.259 0.971 1.00 50.50 353 LYS A N 1
ATOM 2821 C CA . LYS A 1 353 ? -24.587 -44.725 -0.404 1.00 50.50 353 LYS A CA 1
ATOM 2822 C C . LYS A 1 353 ? -25.132 -46.149 -0.451 1.00 50.50 353 LYS A C 1
ATOM 2824 O O . LYS A 1 353 ? -25.989 -46.406 -1.288 1.00 50.50 353 LYS A O 1
ATOM 2829 N N . CYS A 1 354 ? -24.728 -47.029 0.466 1.00 44.78 354 CYS A N 1
ATOM 2830 C CA . CYS A 1 354 ? -25.298 -48.377 0.545 1.00 44.78 354 CYS A CA 1
ATOM 2831 C C . CYS A 1 354 ? -26.788 -48.376 0.926 1.00 44.78 354 CYS A C 1
ATOM 2833 O O . CYS A 1 354 ? -27.524 -49.235 0.455 1.00 44.78 354 CYS A O 1
ATOM 2835 N N . ARG A 1 355 ? -27.272 -47.389 1.696 1.00 44.44 355 ARG A N 1
ATOM 2836 C CA . ARG A 1 355 ? -28.711 -47.275 2.009 1.00 44.44 355 ARG A CA 1
ATOM 2837 C C . ARG A 1 355 ? -29.593 -46.838 0.839 1.00 44.44 355 ARG A C 1
ATOM 2839 O O . ARG A 1 355 ? -30.761 -47.179 0.832 1.00 44.44 355 ARG A O 1
ATOM 2846 N N . LYS A 1 356 ? -29.058 -46.131 -0.161 1.00 45.00 356 LYS A N 1
ATOM 2847 C CA . LYS A 1 356 ? -29.848 -45.658 -1.319 1.00 45.00 356 LYS A CA 1
ATOM 2848 C C . LYS A 1 356 ? -29.943 -46.664 -2.474 1.00 45.00 356 LYS A C 1
ATOM 2850 O O . LYS A 1 356 ? -30.462 -46.327 -3.532 1.00 45.00 356 LYS A O 1
ATOM 2855 N N . HIS A 1 357 ? -29.427 -47.876 -2.288 1.00 41.22 357 HIS A N 1
ATOM 2856 C CA . HIS A 1 357 ? -29.571 -48.988 -3.235 1.00 41.22 357 HIS A CA 1
ATOM 2857 C C . HIS A 1 357 ? -30.271 -50.211 -2.626 1.00 41.22 357 HIS A C 1
ATOM 2859 O O . HIS A 1 357 ? -30.266 -51.276 -3.231 1.00 41.22 357 HIS A O 1
ATOM 2865 N N . LEU A 1 358 ? -30.883 -50.052 -1.449 1.00 42.28 358 LEU A N 1
ATOM 2866 C CA . LEU A 1 358 ? -31.641 -51.095 -0.750 1.00 42.28 358 LEU A CA 1
ATOM 2867 C C . LEU A 1 358 ? -33.002 -50.590 -0.228 1.00 42.28 358 LEU A C 1
ATOM 2869 O O . LEU A 1 358 ? -33.587 -51.225 0.644 1.00 42.28 358 LEU A O 1
ATOM 2873 N N . GLU A 1 359 ? -33.502 -49.477 -0.770 1.00 40.00 359 GLU A N 1
ATOM 2874 C CA . GLU A 1 359 ? -34.886 -49.004 -0.598 1.00 40.00 359 GLU A CA 1
ATOM 2875 C C . GLU A 1 359 ? -35.567 -48.875 -1.957 1.00 40.00 359 GLU A C 1
ATOM 2877 O O . GLU A 1 359 ? -34.901 -48.357 -2.890 1.00 40.00 359 GLU A O 1
#

Mean predicted aligned error: 18.71 Å

Secondary structure (DSSP, 8-state):
----------PPP----------------------HHHHTTSS----S---EEEEEESGGGTT----SSEEEEEE-TT-BS--SS-GGGBHHHIIIIITHHHHTT-SEEEEE--HHHHTTS-HHHHHHHHHHHHHHHHHH-GGG-SGGGEEEEPPPP-----SSS-SHHHHHHHHHHHHHHHHHHHHHTT-EEE-----GGGB-TTSSSBPGGGHHHHHHHHHHHHHHHHHHHHHHS---------------------------------------PPPP---------------TTSSSSSHHHHHHHHHHHHHHHHHHHHHTT--HHHHHHHHHHHHHHHHHHHHHHHHHHHGGG--

InterPro domains:
  IPR036514 SGNH hydrolase superfamily [G3DSA:3.40.50.1110] (12-226)

Organism: NCBI:txid1234261

Nearest PDB structures (foldseek):
  7pzh-assembly4_GGG  TM=7.210E-01  e=1.446E-07  Phocaeicola vulgatus
  4tx1-assembly1_A  TM=7.265E-01  e=1.222E-06  Sinorhizobium meliloti 1021
  2q0q-assembly1_G  TM=7.154E-01  e=2.804E-06  Mycolicibacterium smegmatis
  3dci-assembly1_A  TM=7.503E-01  e=1.310E-05  Agrobacterium fabrum str. C58
  2q0s-assembly1_F  TM=6.807E-01  e=3.350E-06  Mycolicibacterium smegmatis

pLDDT: mean 71.49, std 26.2, range [30.91, 98.81]

Sequence (359 aa):
MPVGDGVFFRPTNPSSDQRPVMNQPRDANKHPKTSLSAIILGTSIMTNKRPSYVILSDSHLKHIPQQHYDIYTIAKSGLQWIDRYDTQTSAQYKVATEHAKLISTRDTIVLAIGTNTLRHTKFVDAIEQVKNIISLIRKQHQHLSFPSQIIVTLCFACKKESAKFPTAASLSDNIDQYNRSLISLAATSHFTVIDCGIQEQHIANDKIHINVKFRHLVFDAILNQLDHNHLLPSLLMPPRSRSQFKSSSSILSPPSSHSLPSKTPIIEQFAAPSAAPVPHHHHSAHQRSKTRQSSHCKQMKNIVSSKKYQAKDYDIRLHRVIYHKFKIGEIKQVLRGLKLRWRNLNKKFVDGKCRKHLE

Foldseek 3Di:
DDDDDDDDDDDDDDDDDDDDDDDDDDDDPPDPPPPPVVVLVPPPPPPPDFAAEEEEEEPLPPDQDDDRHNYHYDYHHLAALADPPDLVSHPLSCCQPVCVVVLLPHQAYEYEHDLNHLLPHFLVVRLVSVLVSLVSNCVSHVSCQAQLRYEYEQHAQFQDHDPVRNGSVSSRVRSVVNNVVVVVCCVVSRHHYWYLVHHQVQDDPNRRYGDPVSSVSNSCRVVVSVVVSVVVVSVPDDPPPPDDDDPDDDDDDDDDDDDDDDDDDDDDDDDDDDDDDDDDDDDDDDDDDDDDDDDPDPPPPVPVVVVVVVVVVVVVVVVVVLPPDDDPVVSVVVVVVVVVVVVVVVVCVVVVVVVVVVD